Protein AF-A0A3Q0SV52-F1 (afdb_monomer_lite)

Foldseek 3Di:
DFPFDFDQPPPPCVVVVDDDPDAQWGWDADPVRDIDTDGPPDDDFTWIFGDKDKDWDAWWDQLVVQQVVQVVVVWGFAADEPVCLLVPQDKWFGQWFDPPQDPDIAGPWPDHYPDAFADPPPDDRAGTWMADSVSSHIYGDHSRGITIGMIIDGDPPPDRPGPDDPPDDDDDDDDDDDDDDDDDDTD

InterPro domains:
  IPR001304 C-type lectin-like [PF00059] (61-151)
  IPR001304 C-type lectin-like [PS50041] (1-49)
  IPR001304 C-type lectin-like [PS50041] (49-152)
  IPR001304 C-type lectin-like [SM00034] (40-152)
  IPR016186 C-type lectin-like/link domain superfamily [G3DSA:3.10.100.10] (49-153)
  IPR016187 C-type lectin fold [SSF56436] (55-151)

Organism: Amphilophus citrinellus (NCBI:txid61819)

pLDDT: mean 71.03, std 25.1, range [24.44, 98.5]

Structure (mmCIF, N/CA/C/O backbone):
data_AF-A0A3Q0SV52-F1
#
_entry.id   AF-A0A3Q0SV52-F1
#
loop_
_atom_site.group_PDB
_atom_site.id
_atom_site.type_symbol
_atom_site.label_atom_id
_atom_site.label_alt_id
_atom_site.label_comp_id
_atom_site.label_asym_id
_atom_site.label_entity_id
_atom_site.label_seq_id
_atom_site.pdbx_PDB_ins_code
_atom_site.Cartn_x
_atom_site.Cartn_y
_atom_site.Cartn_z
_atom_site.occupancy
_atom_site.B_iso_or_equiv
_atom_site.auth_seq_id
_atom_site.auth_comp_id
_atom_site.auth_asym_id
_atom_site.auth_atom_id
_atom_site.pdbx_PDB_model_num
ATOM 1 N N . LEU A 1 1 ? -20.192 -4.704 2.216 1.00 25.17 1 LEU A N 1
ATOM 2 C CA . LEU A 1 1 ? -20.281 -5.145 3.625 1.00 25.17 1 LEU A CA 1
ATOM 3 C C . LEU A 1 1 ? -19.112 -4.499 4.351 1.00 25.17 1 LEU A C 1
ATOM 5 O O . LEU A 1 1 ? -18.008 -5.020 4.287 1.00 25.17 1 LEU A O 1
ATOM 9 N N . GLY A 1 2 ? -19.321 -3.290 4.875 1.00 28.61 2 GLY A N 1
ATOM 10 C CA . GLY A 1 2 ? -18.289 -2.581 5.631 1.00 28.61 2 GLY A CA 1
ATOM 11 C C . GLY A 1 2 ? -18.070 -3.300 6.954 1.00 28.61 2 GLY A C 1
ATOM 12 O O . GLY A 1 2 ? -19.038 -3.642 7.628 1.00 28.61 2 GLY A O 1
ATOM 13 N N . LEU A 1 3 ? -16.817 -3.591 7.290 1.00 32.78 3 LEU A N 1
ATOM 14 C CA . LEU A 1 3 ? -16.469 -4.142 8.592 1.00 32.78 3 LEU A CA 1
ATOM 15 C C . LEU A 1 3 ? -16.635 -3.022 9.623 1.00 32.78 3 LEU A C 1
ATOM 17 O O . LEU A 1 3 ? -15.751 -2.183 9.792 1.00 32.78 3 LEU A O 1
ATOM 21 N N . GLU A 1 4 ? -17.782 -2.989 10.294 1.00 31.03 4 GLU A N 1
ATOM 22 C CA . GLU A 1 4 ? -17.929 -2.244 11.540 1.00 31.03 4 GLU A CA 1
ATOM 23 C C . GLU A 1 4 ? -16.986 -2.886 12.561 1.00 31.03 4 GLU A C 1
ATOM 25 O O . GLU A 1 4 ? -17.187 -4.026 12.984 1.00 31.03 4 GLU A O 1
ATOM 30 N N . ARG A 1 5 ? -15.897 -2.193 12.904 1.00 41.62 5 ARG A N 1
ATOM 31 C CA . ARG A 1 5 ? -14.965 -2.652 13.932 1.00 41.62 5 ARG A CA 1
ATOM 32 C C . ARG A 1 5 ? -15.212 -1.842 15.188 1.00 41.62 5 ARG A C 1
ATOM 34 O O . ARG A 1 5 ? -14.862 -0.671 15.295 1.00 41.62 5 ARG A O 1
ATOM 41 N N . CYS A 1 6 ? -15.857 -2.487 16.147 1.00 34.16 6 CYS A N 1
ATOM 42 C CA . CYS A 1 6 ? -15.967 -1.947 17.484 1.00 34.16 6 CYS A CA 1
ATOM 43 C C . CYS A 1 6 ? -14.682 -2.234 18.246 1.00 34.16 6 CYS A C 1
ATOM 45 O O . CYS A 1 6 ? -14.403 -3.372 18.615 1.00 34.16 6 CYS A O 1
ATOM 47 N N . PHE A 1 7 ? -13.895 -1.185 18.456 1.00 37.25 7 PHE A N 1
ATOM 48 C CA . PHE A 1 7 ? -12.726 -1.233 19.313 1.00 37.25 7 PHE A CA 1
ATOM 49 C C . PHE A 1 7 ? -13.181 -0.950 20.747 1.00 37.25 7 PHE A C 1
ATOM 51 O O . PHE A 1 7 ? -13.665 0.141 21.042 1.00 37.25 7 PHE A O 1
ATOM 58 N N . GLN A 1 8 ? -12.971 -1.887 21.674 1.00 31.78 8 GLN A N 1
ATOM 59 C CA . GLN A 1 8 ? -12.535 -1.442 22.998 1.00 31.78 8 GLN A CA 1
ATOM 60 C C . GLN A 1 8 ? -11.181 -0.790 22.745 1.00 31.78 8 GLN A C 1
ATOM 62 O O . GLN A 1 8 ? -10.261 -1.475 22.309 1.00 31.78 8 GLN A O 1
ATOM 67 N N . TRP A 1 9 ? -11.092 0.533 22.875 1.00 37.44 9 TRP A N 1
ATOM 68 C CA . TRP A 1 9 ? -9.853 1.223 22.545 1.00 37.44 9 TRP A CA 1
ATOM 69 C C . TRP A 1 9 ? -8.711 0.645 23.378 1.00 37.44 9 TRP A C 1
ATOM 71 O O . TRP A 1 9 ? -8.785 0.526 24.603 1.00 37.44 9 TRP A O 1
ATOM 81 N N . GLY A 1 10 ? -7.715 0.190 22.641 1.00 32.69 10 GLY A N 1
ATOM 82 C CA . GLY A 1 10 ? -6.932 -0.971 22.993 1.00 32.69 10 GLY A CA 1
ATOM 83 C C . GLY A 1 10 ? -6.452 -1.612 21.699 1.00 32.69 10 GLY A C 1
ATOM 84 O O . GLY A 1 10 ? -6.746 -2.772 21.431 1.00 32.69 10 GLY A O 1
ATOM 85 N N . ASP A 1 11 ? -5.650 -0.875 20.919 1.00 34.22 11 ASP A N 1
ATOM 86 C CA . ASP A 1 11 ? -4.429 -1.539 20.462 1.00 34.22 11 ASP A CA 1
ATOM 87 C C . ASP A 1 11 ? -3.861 -2.238 21.687 1.00 34.22 11 ASP A C 1
ATOM 89 O O . ASP A 1 11 ? -3.882 -1.664 22.777 1.00 34.22 11 ASP A O 1
ATOM 93 N N . ASP A 1 12 ? -3.452 -3.483 21.529 1.00 36.34 12 ASP A N 1
ATOM 94 C CA . ASP A 1 12 ? -2.906 -4.292 22.595 1.00 36.34 12 ASP A CA 1
ATOM 95 C C . ASP A 1 12 ? -1.806 -3.537 23.378 1.00 36.34 12 ASP A C 1
ATOM 97 O O . ASP A 1 12 ? -0.615 -3.609 23.075 1.00 36.34 12 ASP A O 1
ATOM 101 N N . LEU A 1 13 ? -2.206 -2.800 24.422 1.00 40.38 13 LEU A N 1
ATOM 102 C CA . LEU A 1 13 ? -1.302 -2.120 25.340 1.00 40.38 13 LEU A CA 1
ATOM 103 C C . LEU A 1 13 ? -0.553 -3.151 26.193 1.00 40.38 13 LEU A C 1
ATOM 105 O O . LEU A 1 13 ? 0.340 -2.746 26.943 1.00 40.38 13 LEU A O 1
ATOM 109 N N . SER A 1 14 ? -0.828 -4.461 26.049 1.00 37.44 14 SER A N 1
ATOM 110 C CA . SER A 1 14 ? 0.031 -5.507 26.611 1.00 37.44 14 SER A CA 1
ATOM 111 C C . SER A 1 14 ? 1.447 -5.469 26.026 1.00 37.44 14 SER A C 1
ATOM 113 O O . SER A 1 14 ? 2.382 -5.921 26.686 1.00 37.44 14 SER A O 1
ATOM 115 N N . GLN A 1 15 ? 1.658 -4.828 24.868 1.00 38.44 15 GLN A N 1
ATOM 116 C CA . GLN A 1 15 ? 3.007 -4.595 24.344 1.00 38.44 15 GLN A CA 1
ATOM 117 C C . GLN A 1 15 ? 3.737 -3.408 24.996 1.00 38.44 15 GLN A C 1
ATOM 119 O O . GLN A 1 15 ? 4.942 -3.240 24.801 1.00 38.44 15 GLN A O 1
ATOM 124 N N . THR A 1 16 ? 3.073 -2.619 25.849 1.00 36.50 16 THR A N 1
ATOM 125 C CA . THR A 1 16 ? 3.775 -1.712 26.769 1.00 36.50 16 THR A CA 1
ATOM 126 C C . THR A 1 16 ? 4.144 -2.500 28.027 1.00 36.50 16 THR A C 1
ATOM 128 O O . THR A 1 16 ? 3.377 -2.636 28.974 1.00 36.50 16 THR A O 1
ATOM 131 N N . SER A 1 17 ? 5.338 -3.086 28.040 1.00 35.09 17 SER A N 1
ATOM 132 C CA . SER A 1 17 ? 5.793 -4.041 29.060 1.00 35.09 17 SER A CA 1
ATOM 133 C C . SER A 1 17 ? 6.107 -3.434 30.446 1.00 35.09 17 SER A C 1
ATOM 135 O O . SER A 1 17 ? 7.057 -3.863 31.104 1.00 35.09 17 SER A O 1
ATOM 137 N N . LYS A 1 18 ? 5.364 -2.421 30.916 1.00 43.53 18 LYS A N 1
ATOM 138 C CA . LYS A 1 18 ? 5.521 -1.845 32.266 1.00 43.53 18 LYS A CA 1
ATOM 139 C C . LYS A 1 18 ? 4.186 -1.447 32.894 1.00 43.53 18 LYS A C 1
ATOM 141 O O . LYS A 1 18 ? 3.914 -0.270 33.105 1.00 43.53 18 LYS A O 1
ATOM 146 N N . TRP A 1 19 ? 3.402 -2.448 33.274 1.00 48.50 19 TRP A N 1
ATOM 147 C CA . TRP A 1 19 ? 2.288 -2.277 34.207 1.00 48.50 19 TRP A CA 1
ATOM 148 C C . TRP A 1 19 ? 2.677 -2.904 35.545 1.00 48.50 19 TRP A C 1
ATOM 150 O O . TRP A 1 19 ? 3.264 -3.988 35.585 1.00 48.50 19 TRP A O 1
ATOM 160 N N . ALA A 1 20 ? 2.389 -2.212 36.649 1.00 40.56 20 ALA A N 1
ATOM 161 C CA . ALA A 1 20 ? 2.511 -2.801 37.976 1.00 40.56 20 ALA A CA 1
ATOM 162 C C . ALA A 1 20 ? 1.585 -4.026 38.061 1.00 40.56 20 ALA A C 1
ATOM 164 O O . ALA A 1 20 ? 0.449 -3.986 37.592 1.00 40.56 20 ALA A O 1
ATOM 165 N N . SER A 1 21 ? 2.087 -5.121 38.633 1.00 43.12 21 SER A N 1
ATOM 166 C CA . SER A 1 21 ? 1.358 -6.384 38.773 1.00 43.12 21 SER A CA 1
ATOM 167 C C . SER A 1 21 ? -0.049 -6.172 39.348 1.00 43.12 21 SER A C 1
ATOM 169 O O . SER A 1 21 ? -0.184 -5.777 40.505 1.00 43.12 21 SER A O 1
ATOM 171 N N . GLY A 1 22 ? -1.082 -6.530 38.575 1.00 52.00 22 GLY A N 1
ATOM 172 C CA . GLY A 1 22 ? -2.359 -6.975 39.138 1.00 52.00 22 GLY A CA 1
ATOM 173 C C . GLY A 1 22 ? -3.612 -6.128 38.911 1.00 52.00 22 GLY A C 1
ATOM 174 O O . GLY A 1 22 ? -4.601 -6.424 39.576 1.00 52.00 22 GLY A O 1
ATOM 175 N N . GLN A 1 23 ? -3.648 -5.135 38.011 1.00 55.53 23 GLN A N 1
ATOM 176 C CA . GLN A 1 23 ? -4.927 -4.487 37.666 1.00 55.53 23 GLN A CA 1
ATOM 177 C C . GLN A 1 23 ? -5.219 -4.509 36.158 1.00 55.53 23 GLN A C 1
ATOM 179 O O . GLN A 1 23 ? -4.474 -3.948 35.360 1.00 55.53 23 GLN A O 1
ATOM 184 N N . ASN A 1 24 ? -6.336 -5.147 35.781 1.00 68.56 24 ASN A N 1
ATOM 185 C CA . ASN A 1 24 ? -6.878 -5.147 34.418 1.00 68.56 24 ASN A CA 1
ATOM 186 C C . ASN A 1 24 ? -7.494 -3.775 34.139 1.00 68.56 24 ASN A C 1
ATOM 188 O O . ASN A 1 24 ? -8.668 -3.541 34.443 1.00 68.56 24 ASN A O 1
ATOM 192 N N . HIS A 1 25 ? -6.680 -2.857 33.634 1.00 71.62 25 HIS A N 1
ATOM 193 C CA . HIS A 1 25 ? -7.103 -1.511 33.284 1.00 71.62 25 HIS A CA 1
ATOM 194 C C . HIS A 1 25 ? -7.314 -1.379 31.779 1.00 71.62 25 HIS A C 1
ATOM 196 O O . HIS A 1 25 ? -6.543 -1.900 30.981 1.00 71.62 25 HIS A O 1
ATOM 202 N N . CYS A 1 26 ? -8.363 -0.655 31.415 1.00 71.88 26 CYS A N 1
ATOM 203 C CA . CYS A 1 26 ? -8.756 -0.339 30.056 1.00 71.88 26 CYS A CA 1
ATOM 204 C C . CYS A 1 26 ? -8.650 1.176 29.848 1.00 71.88 26 CYS A C 1
ATOM 206 O O . CYS A 1 26 ? -8.780 1.959 30.795 1.00 71.88 26 CYS A O 1
ATOM 208 N N . ALA A 1 27 ? -8.394 1.586 28.610 1.00 73.12 27 ALA A N 1
ATOM 209 C CA . ALA A 1 27 ? -8.293 2.988 28.243 1.00 73.12 27 ALA A CA 1
ATOM 210 C C . ALA A 1 27 ? -9.678 3.562 27.910 1.00 73.12 27 ALA A C 1
ATOM 212 O O . ALA A 1 27 ? -10.488 2.914 27.246 1.00 73.12 27 ALA A O 1
ATOM 213 N N . VAL A 1 28 ? -9.951 4.785 28.360 1.00 76.19 28 VAL A N 1
ATOM 214 C CA . VAL A 1 28 ? -11.159 5.540 28.002 1.00 76.19 28 VAL A CA 1
ATOM 215 C C . VAL A 1 28 ? -10.796 6.973 27.648 1.00 76.19 28 VAL A C 1
ATOM 217 O O . VAL A 1 28 ? -9.840 7.525 28.188 1.00 76.19 28 VAL A O 1
ATOM 220 N N . VAL A 1 29 ? -11.573 7.576 26.753 1.00 71.69 29 VAL A N 1
ATOM 221 C CA . VAL A 1 29 ? -11.411 8.979 26.361 1.00 71.69 29 VAL A CA 1
ATOM 222 C C . VAL A 1 29 ? -12.431 9.821 27.119 1.00 71.69 29 VAL A C 1
ATOM 224 O O . VAL A 1 29 ? -13.629 9.525 27.085 1.00 71.69 29 VAL A O 1
ATOM 227 N N . GLY A 1 30 ? -11.951 10.837 27.835 1.00 72.19 30 GLY A N 1
ATOM 228 C CA . GLY A 1 30 ? -12.794 11.815 28.517 1.00 72.19 30 GLY A CA 1
ATOM 229 C C . GLY A 1 30 ? -13.378 12.854 27.558 1.00 72.19 30 GLY A C 1
ATOM 230 O O . GLY A 1 30 ? -13.003 12.948 26.392 1.00 72.19 30 GLY A O 1
ATOM 231 N N . ASN A 1 31 ? -14.292 13.685 28.060 1.00 75.94 31 ASN A N 1
ATOM 232 C CA . ASN A 1 31 ? -14.885 14.781 27.274 1.00 75.94 31 ASN A CA 1
ATOM 233 C C . ASN A 1 31 ? -13.865 15.865 26.881 1.00 75.94 31 ASN A C 1
ATOM 235 O O . ASN A 1 31 ? -14.113 16.665 25.985 1.00 75.94 31 ASN A O 1
ATOM 239 N N . ASP A 1 32 ? -12.734 15.899 27.576 1.00 78.25 32 ASP A N 1
ATOM 240 C CA . ASP A 1 32 ? -11.563 16.727 27.305 1.00 78.25 32 ASP A CA 1
ATOM 241 C C . ASP A 1 32 ? -10.631 16.124 26.240 1.00 78.25 32 ASP A C 1
ATOM 243 O O . ASP A 1 32 ? -9.565 16.677 25.985 1.00 78.25 32 ASP A O 1
ATOM 247 N N . LEU A 1 33 ? -11.032 15.007 25.617 1.00 70.25 33 LEU A N 1
ATOM 248 C CA . LEU A 1 33 ? -10.264 14.255 24.620 1.00 70.25 33 LEU A CA 1
ATOM 249 C C . LEU A 1 33 ? -8.972 13.632 25.174 1.00 70.25 33 LEU A C 1
ATOM 251 O O . LEU A 1 33 ? -8.101 13.221 24.406 1.00 70.25 33 LEU A O 1
ATOM 255 N N . MET A 1 34 ? -8.854 13.529 26.501 1.00 67.50 34 MET A N 1
ATOM 256 C CA . MET A 1 34 ? -7.694 12.941 27.163 1.00 67.50 34 MET A CA 1
ATOM 257 C C . MET A 1 34 ? -7.914 11.462 27.480 1.00 67.50 34 MET A C 1
ATOM 259 O O . MET A 1 34 ? -9.037 11.003 27.697 1.00 67.50 34 MET A O 1
ATOM 263 N N . TRP A 1 35 ? -6.808 10.721 27.524 1.00 71.88 35 TRP A N 1
ATOM 264 C CA . TRP A 1 35 ? -6.781 9.297 27.842 1.00 71.88 35 TRP A CA 1
ATOM 265 C C . TRP A 1 35 ? -6.753 9.066 29.347 1.00 71.88 35 TRP A C 1
ATOM 267 O O . TRP A 1 35 ? -5.890 9.587 30.053 1.00 71.88 35 TRP A O 1
ATOM 277 N N . TYR A 1 36 ? -7.649 8.207 29.817 1.00 74.12 36 TYR A N 1
ATOM 278 C CA . TYR A 1 36 ? -7.738 7.794 31.207 1.00 74.12 36 TYR A CA 1
ATOM 279 C C . TYR A 1 36 ? -7.664 6.278 31.326 1.00 74.12 36 TYR A C 1
ATOM 281 O O . TYR A 1 36 ? -8.190 5.538 30.498 1.00 74.12 36 TYR A O 1
ATOM 289 N N . SER A 1 37 ? -7.023 5.819 32.396 1.00 79.00 37 SER A N 1
ATOM 290 C CA . SER A 1 37 ? -6.960 4.409 32.760 1.00 79.00 37 SER A CA 1
ATOM 291 C C . SER A 1 37 ? -8.051 4.108 33.783 1.00 79.00 37 SER A C 1
ATOM 293 O O . SER A 1 37 ? -8.097 4.741 34.838 1.00 79.00 37 SER A O 1
ATOM 295 N N . VAL A 1 38 ? -8.927 3.150 33.485 1.00 77.19 38 VAL A N 1
ATOM 296 C CA . VAL A 1 38 ? -10.012 2.721 34.381 1.00 77.19 38 VAL A CA 1
ATOM 297 C C . VAL A 1 38 ? -10.009 1.203 34.528 1.00 77.19 38 VAL A C 1
ATOM 299 O O . VAL A 1 38 ? -9.570 0.517 33.609 1.00 77.19 38 VAL A O 1
ATOM 302 N N . PRO A 1 39 ? -10.534 0.629 35.623 1.00 79.75 39 PRO A N 1
ATOM 303 C CA . PRO A 1 39 ? -10.738 -0.814 35.700 1.00 79.75 39 PRO A CA 1
ATOM 304 C C . PRO A 1 39 ? -11.601 -1.292 34.526 1.00 79.75 39 PRO A C 1
ATOM 306 O O . PRO A 1 39 ? -12.655 -0.708 34.276 1.00 79.75 39 PRO A O 1
ATOM 309 N N . CYS A 1 40 ? -11.205 -2.363 33.838 1.00 76.25 40 CYS A N 1
ATOM 310 C CA . CYS A 1 40 ? -11.942 -2.901 32.686 1.00 76.25 40 CYS A CA 1
ATOM 311 C C . CYS A 1 40 ? -13.367 -3.374 33.023 1.00 76.25 40 CYS A C 1
ATOM 313 O O . CYS A 1 40 ? -14.197 -3.521 32.133 1.00 76.25 40 CYS A O 1
ATOM 315 N N . SER A 1 41 ? -13.670 -3.611 34.302 1.00 78.38 41 SER A N 1
ATOM 316 C CA . SER A 1 41 ? -15.021 -3.917 34.789 1.00 78.38 41 SER A CA 1
ATOM 317 C C . SER A 1 41 ? -15.943 -2.690 34.859 1.00 78.38 41 SER A C 1
ATOM 319 O O . SER A 1 41 ? -17.138 -2.836 35.125 1.00 78.38 41 SER A O 1
ATOM 321 N N . SER A 1 42 ? -15.408 -1.485 34.641 1.00 77.44 42 SER A N 1
ATOM 322 C CA . SER A 1 42 ? -16.177 -0.242 34.640 1.00 77.44 42 SER A CA 1
ATOM 323 C C . SER A 1 42 ? -17.109 -0.198 33.433 1.00 77.44 42 SER A C 1
ATOM 325 O O . SER A 1 42 ? -16.704 -0.478 32.308 1.00 77.44 42 SER A O 1
ATOM 327 N N . LYS A 1 43 ? -18.366 0.195 33.651 1.00 80.31 43 LYS A N 1
ATOM 328 C CA . LYS A 1 43 ? -19.331 0.376 32.561 1.00 80.31 43 LYS A CA 1
ATOM 329 C C . LYS A 1 43 ? -19.057 1.703 31.858 1.00 80.31 43 LYS A C 1
ATOM 331 O O . LYS A 1 43 ? -19.347 2.756 32.420 1.00 80.31 43 LYS A O 1
ATOM 336 N N . THR A 1 44 ? -18.516 1.647 30.647 1.00 72.62 44 THR A N 1
ATOM 337 C CA . THR A 1 44 ? -18.204 2.824 29.827 1.00 72.62 44 THR A CA 1
ATOM 338 C C . THR A 1 44 ? -18.755 2.657 28.413 1.00 72.62 44 THR A C 1
ATOM 340 O O . THR A 1 44 ? -19.060 1.545 27.979 1.00 72.62 44 THR A O 1
ATOM 343 N N . ASN A 1 45 ? -18.936 3.774 27.704 1.00 70.12 45 ASN A N 1
ATOM 344 C CA . ASN A 1 45 ? -19.309 3.735 26.293 1.00 70.12 45 ASN A CA 1
ATOM 345 C C . ASN A 1 45 ? -18.118 3.250 25.460 1.00 70.12 45 ASN A C 1
ATOM 347 O O . ASN A 1 45 ? -16.969 3.579 25.756 1.00 70.12 45 ASN A O 1
ATOM 351 N N . VAL A 1 46 ? -18.413 2.499 24.403 1.00 68.31 46 VAL A N 1
ATOM 352 C CA . VAL A 1 46 ? -17.420 2.022 23.439 1.00 68.31 46 VAL A CA 1
ATOM 353 C C . VAL A 1 46 ? -17.535 2.864 22.174 1.00 68.31 46 VAL A C 1
ATOM 355 O O . VAL A 1 46 ? -18.642 3.142 21.710 1.00 68.31 46 VAL A O 1
ATOM 358 N N . TYR A 1 47 ? -16.392 3.268 21.627 1.00 63.66 47 TYR A N 1
ATOM 359 C CA . TYR A 1 47 ? -16.317 4.019 20.380 1.00 63.66 47 TYR A CA 1
ATOM 360 C C . TYR A 1 47 ? -15.906 3.073 19.254 1.00 63.66 47 TYR A C 1
ATOM 362 O O . TYR A 1 47 ? -14.811 2.514 19.275 1.00 63.66 47 TYR A O 1
ATOM 370 N N . CYS A 1 48 ? -16.785 2.892 18.271 1.00 58.16 48 CYS A N 1
ATOM 371 C CA . CYS A 1 48 ? -16.478 2.125 17.069 1.00 58.16 48 CYS A CA 1
ATOM 372 C C . CYS A 1 48 ? -16.094 3.100 15.951 1.00 58.16 48 CYS A C 1
ATOM 374 O O . CYS A 1 48 ? -16.789 4.095 15.732 1.00 58.16 48 CYS A O 1
ATOM 376 N N . SER A 1 49 ? -15.005 2.816 15.241 1.00 59.12 49 SER A N 1
ATOM 377 C CA . SER A 1 49 ? -14.680 3.491 13.985 1.00 59.12 49 SER A CA 1
ATOM 378 C C . SER A 1 49 ? -14.998 2.553 12.827 1.00 59.12 49 SER A C 1
ATOM 380 O O . SER A 1 49 ? -14.871 1.329 12.926 1.00 59.12 49 SER A O 1
ATOM 382 N N . GLN A 1 50 ? -15.456 3.117 11.712 1.00 58.72 50 GLN A N 1
ATOM 383 C CA . GLN A 1 50 ? -15.523 2.340 10.483 1.00 58.72 50 GLN A CA 1
ATOM 384 C C . GLN A 1 50 ? -14.091 2.142 9.989 1.00 58.72 50 GLN A C 1
ATOM 386 O O . GLN A 1 50 ? -13.353 3.111 9.830 1.00 58.72 50 GLN A O 1
ATOM 391 N N . GLY A 1 51 ? -13.687 0.886 9.801 1.00 64.31 51 GLY A N 1
ATOM 392 C CA . GLY A 1 51 ? -12.369 0.589 9.253 1.00 64.31 51 GLY A CA 1
ATOM 393 C C . GLY A 1 51 ? -12.255 1.041 7.797 1.00 64.31 51 GLY A C 1
ATOM 394 O O . GLY A 1 51 ? -13.264 1.184 7.101 1.00 64.31 51 GLY A O 1
ATOM 395 N N . ALA A 1 52 ? -11.019 1.213 7.328 1.00 73.62 52 ALA A N 1
ATOM 396 C CA . ALA A 1 52 ? -10.748 1.423 5.913 1.00 73.62 52 ALA A CA 1
ATOM 397 C C . ALA A 1 52 ? -11.364 0.287 5.080 1.00 73.62 52 ALA A C 1
ATOM 399 O O . ALA A 1 52 ? -11.235 -0.897 5.411 1.00 73.62 52 ALA A O 1
ATOM 400 N N . VAL A 1 53 ? -12.037 0.650 3.991 1.00 82.06 53 VAL A N 1
ATOM 401 C CA . VAL A 1 53 ? -12.603 -0.314 3.050 1.00 82.06 53 VAL A CA 1
ATOM 402 C C . VAL A 1 53 ? -11.607 -0.513 1.922 1.00 82.06 53 VAL A C 1
ATOM 404 O O . VAL A 1 53 ? -11.146 0.455 1.324 1.00 82.06 53 VAL A O 1
ATOM 407 N N . ILE A 1 54 ? -11.283 -1.773 1.639 1.00 88.12 54 ILE A N 1
ATOM 408 C CA . ILE A 1 54 ? -10.373 -2.161 0.563 1.00 88.12 54 ILE A CA 1
ATOM 409 C C . ILE A 1 54 ? -11.198 -2.682 -0.612 1.00 88.12 54 ILE A C 1
ATOM 411 O O . ILE A 1 54 ? -12.072 -3.532 -0.436 1.00 88.12 54 ILE A O 1
ATOM 415 N N . GLN A 1 55 ? -10.900 -2.195 -1.813 1.00 91.44 55 GLN A N 1
ATOM 416 C CA . GLN A 1 55 ? -11.509 -2.657 -3.054 1.00 91.44 55 GLN A CA 1
ATOM 417 C C . GLN A 1 55 ? -10.448 -3.065 -4.063 1.00 91.44 55 GLN A C 1
ATOM 419 O O . GLN A 1 55 ? -9.485 -2.344 -4.319 1.00 91.44 55 GLN A O 1
ATOM 424 N N . TYR A 1 56 ? -10.679 -4.225 -4.664 1.00 95.06 56 TYR A N 1
ATOM 425 C CA . TYR A 1 56 ? -9.853 -4.784 -5.716 1.00 95.06 56 TYR A CA 1
ATOM 426 C C . TYR A 1 56 ? -10.314 -4.317 -7.097 1.00 95.06 56 TYR A C 1
ATOM 428 O O . TYR A 1 56 ? -11.511 -4.327 -7.397 1.00 95.06 56 TYR A O 1
ATOM 436 N N . TYR A 1 57 ? -9.353 -3.983 -7.954 1.00 96.25 57 TYR A N 1
ATOM 437 C CA . TYR A 1 57 ? -9.590 -3.598 -9.339 1.00 96.25 57 TYR A CA 1
ATOM 438 C C . TYR A 1 57 ? -8.877 -4.560 -10.283 1.00 96.25 57 TYR A C 1
ATOM 440 O O . TYR A 1 57 ? -7.650 -4.643 -10.310 1.00 96.25 57 TYR A O 1
ATOM 448 N N . ASN A 1 58 ? -9.663 -5.282 -11.090 1.00 96.19 58 ASN A N 1
ATOM 449 C CA . ASN A 1 58 ? -9.152 -6.258 -12.053 1.00 96.19 58 ASN A CA 1
ATOM 450 C C . ASN A 1 58 ? -8.743 -5.605 -13.384 1.00 96.19 58 ASN A C 1
ATOM 452 O O . ASN A 1 58 ? -9.278 -5.932 -14.442 1.00 96.19 58 ASN A O 1
ATOM 456 N N . VAL A 1 59 ? -7.828 -4.644 -13.322 1.00 96.25 59 VAL A N 1
ATOM 457 C CA . VAL A 1 59 ? -7.191 -4.036 -14.493 1.00 96.25 59 VAL A CA 1
ATOM 458 C C . VAL A 1 59 ? -5.698 -3.938 -14.225 1.00 96.25 59 VAL A C 1
ATOM 460 O O . VAL A 1 59 ? -5.287 -3.567 -13.130 1.00 96.25 59 VAL A O 1
ATOM 463 N N . MET A 1 60 ? -4.891 -4.335 -15.206 1.00 97.75 60 MET A N 1
ATOM 464 C CA . MET A 1 60 ? -3.438 -4.350 -15.077 1.00 97.75 60 MET A CA 1
ATOM 465 C C . MET A 1 60 ? -2.884 -2.962 -15.378 1.00 97.75 60 MET A C 1
ATOM 467 O O . MET A 1 60 ? -3.047 -2.465 -16.489 1.00 97.75 60 MET A O 1
ATOM 471 N N . LEU A 1 61 ? -2.253 -2.345 -14.383 1.00 98.31 61 LEU A N 1
ATOM 472 C CA . LEU A 1 61 ? -1.656 -1.015 -14.476 1.00 98.31 61 LEU A CA 1
ATOM 473 C C . LEU A 1 61 ? -0.255 -1.027 -13.868 1.00 98.31 61 LEU A C 1
ATOM 475 O O . LEU A 1 61 ? 0.036 -1.825 -12.969 1.00 98.31 61 LEU A O 1
ATOM 479 N N . SER A 1 62 ? 0.603 -0.113 -14.324 1.00 98.50 62 SER A N 1
ATOM 480 C CA . SER A 1 62 ? 1.834 0.191 -13.594 1.00 98.50 62 SER A CA 1
ATOM 481 C C . SER A 1 62 ? 1.516 0.744 -12.208 1.00 98.50 62 SER A C 1
ATOM 483 O O . SER A 1 62 ? 0.431 1.285 -11.976 1.00 98.50 62 SER A O 1
ATOM 485 N N . TRP A 1 63 ? 2.467 0.657 -11.277 1.00 98.25 63 TRP A N 1
ATOM 486 C CA . TRP A 1 63 ? 2.234 1.128 -9.909 1.00 98.25 63 TRP A CA 1
ATOM 487 C C . TRP A 1 63 ? 1.819 2.610 -9.880 1.00 98.25 63 TRP A C 1
ATOM 489 O O . TRP A 1 63 ? 0.852 2.985 -9.221 1.00 98.25 63 TRP A O 1
ATOM 499 N N . ASN A 1 64 ? 2.480 3.450 -10.684 1.00 97.69 64 ASN A N 1
ATOM 500 C CA . ASN A 1 64 ? 2.159 4.877 -10.786 1.00 97.69 64 ASN A CA 1
ATOM 501 C C . ASN A 1 64 ? 0.773 5.144 -11.397 1.00 97.69 64 ASN A C 1
ATOM 503 O O . ASN A 1 64 ? 0.108 6.110 -11.022 1.00 97.69 64 ASN A O 1
ATOM 507 N N . GLU A 1 65 ? 0.339 4.331 -12.361 1.00 98.38 65 GLU A N 1
ATOM 508 C CA . GLU A 1 65 ? -1.005 4.428 -12.941 1.00 98.38 65 GLU A CA 1
ATOM 509 C C . GLU A 1 65 ? -2.072 3.977 -11.942 1.00 98.38 65 GLU A C 1
ATOM 511 O O . GLU A 1 65 ? -3.098 4.640 -11.821 1.00 98.38 65 GLU A O 1
ATOM 516 N N . ALA A 1 66 ? -1.808 2.919 -11.174 1.00 98.12 66 ALA A N 1
ATOM 517 C CA . ALA A 1 66 ? -2.700 2.442 -10.123 1.00 98.12 66 ALA A CA 1
ATOM 518 C C . ALA A 1 66 ? -2.874 3.480 -8.997 1.00 98.12 66 ALA A C 1
ATOM 520 O O . ALA A 1 66 ? -3.996 3.721 -8.551 1.00 98.12 66 ALA A O 1
ATOM 521 N N . VAL A 1 67 ? -1.797 4.169 -8.592 1.00 96.75 67 VAL A N 1
ATOM 522 C CA . VAL A 1 67 ? -1.879 5.311 -7.659 1.00 96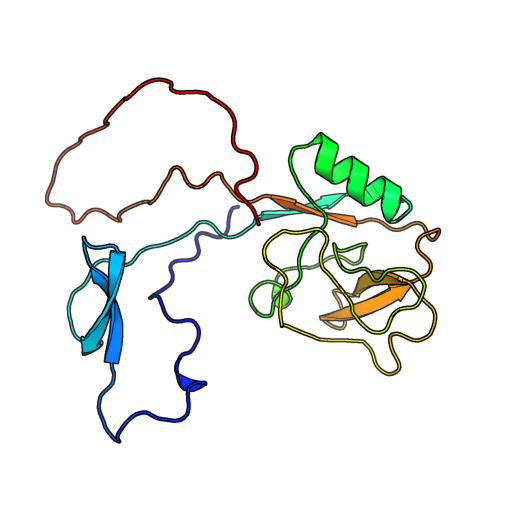.75 67 VAL A CA 1
ATOM 523 C C . VAL A 1 67 ? -2.823 6.385 -8.193 1.00 96.75 67 VAL A C 1
ATOM 525 O O . VAL A 1 67 ? -3.743 6.801 -7.490 1.00 96.75 67 VAL A O 1
ATOM 528 N N . LYS A 1 68 ? -2.621 6.815 -9.445 1.00 97.12 68 LYS A N 1
ATOM 529 C CA . LYS A 1 68 ? -3.469 7.834 -10.082 1.00 97.12 68 LYS A CA 1
ATOM 530 C C . LYS A 1 68 ? -4.923 7.383 -10.175 1.00 97.12 68 LYS A C 1
ATOM 532 O O . LYS A 1 68 ? -5.810 8.181 -9.895 1.00 97.12 68 LYS A O 1
ATOM 537 N N . TYR A 1 69 ? -5.149 6.115 -10.514 1.00 96.75 69 TYR A N 1
ATOM 538 C CA . TYR A 1 69 ? -6.482 5.533 -10.590 1.00 96.75 69 TYR A CA 1
ATOM 539 C C . TYR A 1 69 ? -7.204 5.639 -9.245 1.00 96.75 69 TYR A C 1
ATOM 541 O O . TYR A 1 69 ? -8.309 6.164 -9.189 1.00 96.75 69 TYR A O 1
ATOM 549 N N . CYS A 1 70 ? -6.583 5.206 -8.143 1.00 94.31 70 CYS A N 1
ATOM 550 C CA . CYS A 1 70 ? -7.212 5.320 -6.826 1.00 94.31 70 CYS A CA 1
ATOM 551 C C . CYS A 1 70 ? -7.502 6.789 -6.461 1.00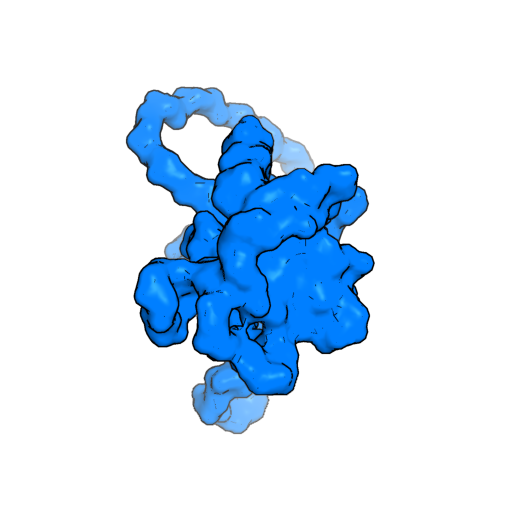 94.31 70 CYS A C 1
ATOM 553 O O . CYS A 1 70 ? -8.591 7.097 -5.966 1.00 94.31 70 CYS A O 1
ATOM 555 N N . MET A 1 71 ? -6.568 7.701 -6.758 1.00 92.88 71 MET A N 1
ATOM 556 C CA . MET A 1 71 ? -6.718 9.134 -6.472 1.00 92.88 71 MET A CA 1
ATOM 557 C C . MET A 1 71 ? -7.887 9.779 -7.226 1.00 92.88 71 MET A C 1
ATOM 559 O O . MET A 1 71 ? -8.569 10.628 -6.655 1.00 92.88 71 MET A O 1
ATOM 563 N N . GLU A 1 72 ? -8.164 9.360 -8.464 1.00 93.19 72 GLU A N 1
ATOM 564 C CA . GLU A 1 72 ? -9.309 9.845 -9.252 1.00 93.19 72 GLU A CA 1
ATOM 565 C C . GLU A 1 72 ? -10.655 9.595 -8.544 1.00 93.19 72 GLU A C 1
ATOM 567 O O . GLU A 1 72 ? -11.587 10.387 -8.671 1.00 93.19 72 GLU A O 1
ATOM 572 N N . TYR A 1 73 ? -10.729 8.548 -7.718 1.00 87.88 73 TYR A N 1
ATOM 573 C CA . TYR A 1 73 ? -11.910 8.185 -6.933 1.00 87.88 73 TYR A CA 1
ATOM 574 C C . TYR A 1 73 ? -11.802 8.577 -5.450 1.00 87.88 73 TYR A C 1
ATOM 576 O O . TYR A 1 73 ? -12.453 7.962 -4.607 1.00 87.88 73 TYR A O 1
ATOM 584 N N . ASN A 1 74 ? -11.001 9.597 -5.111 1.00 87.00 74 ASN A N 1
ATOM 585 C CA . ASN A 1 74 ? -10.771 10.051 -3.729 1.00 87.00 74 ASN A CA 1
ATOM 586 C C . ASN A 1 74 ? -10.318 8.920 -2.788 1.00 87.00 74 ASN A C 1
ATOM 588 O O . ASN A 1 74 ? -10.716 8.853 -1.625 1.00 87.00 74 ASN A O 1
ATOM 592 N N . SER A 1 75 ? -9.501 8.012 -3.312 1.00 88.69 75 SER A N 1
ATOM 593 C CA . SER A 1 75 ? -8.922 6.896 -2.576 1.00 88.69 75 SER A CA 1
ATOM 594 C C . SER A 1 75 ? -7.413 6.846 -2.816 1.00 88.69 75 SER A C 1
ATOM 596 O O . SER A 1 75 ? -6.840 7.669 -3.530 1.00 88.69 75 SER A O 1
ATOM 598 N N . GLN A 1 76 ? -6.745 5.87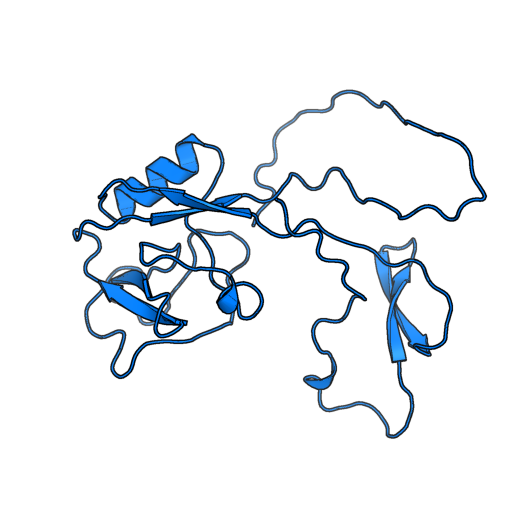5 -2.218 1.00 92.25 76 GLN A N 1
ATOM 599 C CA . GLN A 1 76 ? -5.307 5.662 -2.376 1.00 92.25 76 GLN A CA 1
ATOM 600 C C . GLN A 1 76 ? -5.032 4.168 -2.518 1.00 92.25 76 GLN A C 1
ATOM 602 O O . GLN A 1 76 ? -5.901 3.358 -2.207 1.00 92.25 76 GLN A O 1
ATOM 607 N N . LEU A 1 77 ? -3.835 3.780 -2.960 1.00 94.75 77 LEU A N 1
ATOM 608 C CA . LEU A 1 77 ? -3.456 2.370 -2.884 1.00 94.75 77 LEU A CA 1
ATOM 609 C C . LEU A 1 77 ? -3.454 1.893 -1.426 1.00 94.75 77 LEU A C 1
ATOM 611 O O . LEU A 1 77 ? -3.074 2.633 -0.516 1.00 94.75 77 LEU A O 1
ATOM 615 N N . ALA A 1 78 ? -3.881 0.649 -1.220 1.00 93.06 78 ALA A N 1
ATOM 616 C CA . ALA A 1 78 ? -4.141 0.103 0.102 1.00 93.06 78 ALA A CA 1
ATOM 617 C C . ALA A 1 78 ? -2.888 0.082 0.989 1.00 93.06 78 ALA A C 1
ATOM 619 O O . ALA A 1 78 ? -1.828 -0.401 0.581 1.00 93.06 78 ALA A O 1
ATOM 620 N N . THR A 1 79 ? -3.037 0.547 2.229 1.00 90.94 79 THR A N 1
ATOM 621 C CA . THR A 1 79 ? -2.056 0.327 3.298 1.00 90.94 79 THR A CA 1
ATOM 622 C C . THR A 1 79 ? -2.320 -1.030 3.946 1.00 90.94 79 THR A C 1
ATOM 624 O O . THR A 1 79 ? -3.426 -1.291 4.427 1.00 90.94 79 THR A O 1
ATOM 627 N N . VAL A 1 80 ? -1.307 -1.897 4.000 1.00 88.62 80 VAL A N 1
ATOM 628 C CA . VAL A 1 80 ? -1.408 -3.193 4.691 1.00 88.62 80 VAL A CA 1
ATOM 629 C C . VAL A 1 80 ? -0.982 -3.028 6.144 1.00 88.62 80 VAL A C 1
ATOM 631 O O . VAL A 1 80 ? 0.089 -2.503 6.440 1.00 88.62 80 VAL A O 1
ATOM 634 N N . THR A 1 81 ? -1.819 -3.503 7.056 1.00 86.31 81 THR A N 1
ATOM 635 C CA . THR A 1 81 ? -1.607 -3.498 8.503 1.00 86.31 81 THR A CA 1
ATOM 636 C C . THR A 1 81 ? -1.800 -4.905 9.049 1.00 86.31 81 THR A C 1
ATOM 638 O O . THR A 1 81 ? -2.457 -5.737 8.426 1.00 86.31 81 THR A O 1
ATOM 641 N N . GLN A 1 82 ? -1.313 -5.155 10.264 1.00 82.38 82 GLN A N 1
ATOM 642 C CA . GLN A 1 82 ? -1.567 -6.421 10.956 1.00 82.38 82 GLN A CA 1
ATOM 643 C C . GLN A 1 82 ? -3.072 -6.704 11.140 1.00 82.38 82 GLN A C 1
ATOM 645 O O . GLN A 1 82 ? -3.486 -7.853 11.230 1.00 82.38 82 GLN A O 1
ATOM 650 N N . LEU A 1 83 ? -3.906 -5.659 11.188 1.00 80.50 83 LEU A N 1
ATOM 651 C CA . LEU A 1 83 ? -5.348 -5.778 11.402 1.00 80.50 83 LEU A CA 1
ATOM 652 C C . LEU A 1 83 ? -6.129 -6.120 10.129 1.00 80.50 83 LEU A C 1
ATOM 654 O O . LEU A 1 83 ? -7.255 -6.620 10.236 1.00 80.50 83 LEU A O 1
ATOM 658 N N . ASN A 1 84 ? -5.590 -5.796 8.949 1.00 82.44 84 ASN A N 1
ATOM 659 C CA . ASN A 1 84 ? -6.284 -5.975 7.673 1.00 82.44 84 ASN A CA 1
ATOM 660 C C . ASN A 1 84 ? -5.653 -7.031 6.756 1.00 82.44 84 ASN A C 1
ATOM 662 O O . ASN A 1 84 ? -6.357 -7.478 5.856 1.00 82.44 84 ASN A O 1
ATOM 666 N N . SER A 1 85 ? -4.407 -7.463 6.992 1.00 85.25 85 SER A N 1
ATOM 667 C CA . SER A 1 85 ? -3.689 -8.399 6.111 1.00 85.25 85 SER A CA 1
ATOM 668 C C . SER A 1 85 ? -4.483 -9.682 5.854 1.00 85.25 85 SER A C 1
ATOM 670 O O . SER A 1 85 ? -4.702 -10.037 4.703 1.00 85.25 85 SER A O 1
ATOM 672 N N . ALA A 1 86 ? -5.042 -10.281 6.909 1.00 83.69 86 ALA A N 1
ATOM 673 C CA . ALA A 1 86 ? -5.848 -11.503 6.834 1.00 83.69 86 ALA A CA 1
ATOM 674 C C . ALA A 1 86 ? -7.189 -11.342 6.083 1.00 83.69 86 ALA A C 1
ATOM 676 O O . ALA A 1 86 ? -7.887 -12.321 5.826 1.00 83.69 86 ALA A O 1
ATOM 677 N N . HIS A 1 87 ? -7.599 -10.110 5.766 1.00 82.75 87 HIS A N 1
ATOM 678 C CA . HIS A 1 87 ? -8.830 -9.820 5.021 1.00 82.75 87 HIS A CA 1
ATOM 679 C C . HIS A 1 87 ? -8.573 -9.393 3.576 1.00 82.75 87 HIS A C 1
ATOM 681 O O . HIS A 1 87 ? -9.530 -9.166 2.834 1.00 82.75 87 HIS A O 1
ATOM 687 N N . ILE A 1 88 ? -7.309 -9.260 3.177 1.00 87.94 88 ILE A N 1
ATOM 688 C CA . ILE A 1 88 ? -6.937 -8.996 1.795 1.00 87.94 88 ILE A CA 1
ATOM 689 C C . ILE A 1 88 ? -6.800 -10.348 1.096 1.00 87.94 88 ILE A C 1
ATOM 691 O O . ILE A 1 88 ? -5.843 -11.077 1.317 1.00 87.94 88 ILE A O 1
ATOM 695 N N . ASP A 1 89 ? -7.760 -10.681 0.236 1.00 89.75 89 ASP A N 1
ATOM 696 C CA . ASP A 1 89 ? -7.860 -11.988 -0.427 1.00 89.75 89 ASP A CA 1
ATOM 697 C C . ASP A 1 89 ? -7.402 -11.964 -1.899 1.00 89.75 89 ASP A C 1
ATOM 699 O O . ASP A 1 89 ? -7.680 -12.897 -2.665 1.00 89.75 89 ASP A O 1
ATOM 703 N N . LYS A 1 90 ? -6.749 -10.875 -2.329 1.00 93.19 90 LYS A N 1
ATOM 704 C CA . LYS A 1 90 ? -6.272 -10.673 -3.704 1.00 93.19 90 LYS A CA 1
ATOM 705 C C . LYS A 1 90 ? -4.831 -10.194 -3.744 1.00 93.19 90 LYS A C 1
ATOM 707 O O . LYS A 1 90 ? -4.411 -9.369 -2.939 1.00 93.19 90 LYS A O 1
ATOM 712 N N . VAL A 1 91 ? -4.119 -10.679 -4.757 1.00 94.50 91 VAL A N 1
ATOM 713 C CA . VAL A 1 91 ? -2.771 -10.232 -5.107 1.00 94.50 91 VAL A CA 1
ATOM 714 C C . VAL A 1 91 ? -2.856 -8.948 -5.927 1.00 94.50 91 VAL A C 1
ATOM 716 O O . VAL A 1 91 ? -3.707 -8.833 -6.813 1.00 94.50 91 VAL A O 1
ATOM 719 N N . GLY A 1 92 ? -1.970 -7.993 -5.656 1.00 96.88 92 GLY A N 1
ATOM 720 C CA . GLY A 1 92 ? -1.877 -6.779 -6.461 1.00 96.88 92 GLY A CA 1
ATOM 721 C C . GLY A 1 92 ? -1.034 -5.680 -5.835 1.00 96.88 92 GLY A C 1
ATOM 722 O O . GLY A 1 92 ? -0.489 -5.838 -4.739 1.00 96.88 92 GLY A O 1
ATOM 723 N N . TRP A 1 93 ? -0.938 -4.551 -6.537 1.00 98.19 93 TRP A N 1
ATOM 724 C CA . TRP A 1 93 ? -0.278 -3.361 -6.018 1.00 98.19 93 TRP A CA 1
ATOM 725 C C . TRP A 1 93 ? -0.935 -2.859 -4.736 1.00 98.19 93 TRP A C 1
ATOM 727 O O . TRP A 1 93 ? -2.162 -2.767 -4.634 1.00 98.19 93 TRP A O 1
ATOM 737 N N . ILE A 1 94 ? -0.075 -2.479 -3.797 1.00 96.06 94 ILE A N 1
ATOM 738 C CA . ILE A 1 94 ? -0.409 -1.797 -2.549 1.00 96.06 94 ILE A CA 1
ATOM 739 C C . ILE A 1 94 ? 0.361 -0.478 -2.479 1.00 96.06 94 ILE A C 1
ATOM 741 O O . ILE A 1 94 ? 1.252 -0.214 -3.288 1.00 96.06 94 ILE A O 1
ATOM 745 N N . GLY A 1 95 ? 0.039 0.365 -1.500 1.00 95.69 95 GLY A N 1
ATOM 746 C CA . GLY A 1 95 ? 0.612 1.708 -1.381 1.00 95.69 95 GLY A CA 1
ATOM 747 C C . GLY A 1 95 ? 2.085 1.744 -0.981 1.00 95.69 95 GLY A C 1
ATOM 748 O O . GLY A 1 95 ? 2.593 2.811 -0.665 1.00 95.69 95 GLY A O 1
ATOM 749 N N . LEU A 1 96 ? 2.768 0.603 -0.938 1.00 95.38 96 LEU A N 1
ATOM 750 C CA . LEU A 1 96 ? 4.131 0.471 -0.451 1.00 95.38 96 LEU A CA 1
ATOM 751 C C . LEU A 1 96 ? 5.130 0.869 -1.547 1.00 95.38 96 LEU A C 1
ATOM 753 O O . LEU A 1 96 ? 5.099 0.314 -2.643 1.00 95.38 96 LEU A O 1
ATOM 757 N N . TYR A 1 97 ? 6.035 1.801 -1.256 1.00 95.62 97 TYR A N 1
ATOM 758 C CA . TYR A 1 97 ? 7.060 2.243 -2.205 1.00 95.62 97 TYR A CA 1
ATOM 759 C C . TYR A 1 97 ? 8.324 2.751 -1.516 1.00 95.62 97 TYR A C 1
ATOM 761 O O . TYR A 1 97 ? 8.322 3.077 -0.331 1.00 95.62 97 TYR A O 1
ATOM 769 N N . ARG A 1 98 ? 9.412 2.882 -2.267 1.00 92.94 98 ARG A N 1
ATOM 770 C CA . ARG A 1 98 ? 10.611 3.621 -1.859 1.00 92.94 98 ARG A CA 1
ATOM 771 C C . ARG A 1 98 ? 11.100 4.500 -3.001 1.00 92.94 98 ARG A C 1
ATOM 773 O O . ARG A 1 98 ? 10.741 4.300 -4.155 1.00 92.94 98 ARG A O 1
ATOM 780 N N . VAL A 1 99 ? 11.916 5.496 -2.678 1.00 89.00 99 VAL A N 1
ATOM 781 C CA . VAL A 1 99 ? 12.424 6.450 -3.671 1.00 89.00 99 VAL A CA 1
ATOM 782 C C . VAL A 1 99 ? 13.857 6.091 -4.045 1.00 89.00 99 VAL A C 1
ATOM 784 O O . VAL A 1 99 ? 14.727 6.054 -3.175 1.00 89.00 99 VAL A O 1
ATOM 787 N N . GLY A 1 100 ? 14.096 5.849 -5.337 1.00 83.31 100 GLY A N 1
ATOM 788 C CA . GLY A 1 100 ? 15.432 5.742 -5.933 1.00 83.31 100 GLY A CA 1
ATOM 789 C C . GLY A 1 100 ? 16.311 4.654 -5.317 1.00 83.31 100 GLY A C 1
ATOM 790 O O . GLY A 1 100 ? 17.475 4.920 -5.020 1.00 83.31 100 GLY A O 1
ATOM 791 N N . GLY A 1 101 ? 15.758 3.466 -5.057 1.00 80.75 101 GLY A N 1
ATOM 792 C CA . GLY A 1 101 ? 16.497 2.375 -4.414 1.00 80.75 101 GLY A CA 1
ATOM 793 C C . GLY A 1 101 ? 16.894 2.631 -2.955 1.00 80.75 101 GLY A C 1
ATOM 794 O O . GLY A 1 101 ? 17.768 1.944 -2.427 1.00 80.75 101 GLY A O 1
ATOM 795 N N . GLY A 1 102 ? 16.278 3.613 -2.288 1.00 84.56 102 GLY A N 1
ATOM 796 C CA . GLY A 1 102 ? 16.540 3.922 -0.884 1.00 84.56 102 GLY A CA 1
ATOM 797 C C . GLY A 1 102 ? 16.260 2.758 0.081 1.00 84.56 102 GLY A C 1
ATOM 798 O O . GLY A 1 102 ? 15.641 1.747 -0.247 1.00 84.56 102 GLY A O 1
ATOM 799 N N . ILE A 1 103 ? 16.708 2.899 1.328 1.00 83.44 103 ILE A N 1
ATOM 800 C CA . ILE A 1 103 ? 16.481 1.875 2.367 1.00 83.44 103 ILE A CA 1
ATOM 801 C C . ILE A 1 103 ? 15.055 1.977 2.936 1.00 83.44 103 ILE A C 1
ATOM 803 O O . ILE A 1 103 ? 14.465 0.980 3.350 1.00 83.44 103 ILE A O 1
ATOM 807 N N . ILE A 1 104 ? 14.496 3.189 2.957 1.00 88.00 104 ILE A N 1
ATOM 808 C CA . ILE A 1 104 ? 13.228 3.483 3.626 1.00 88.00 104 ILE A CA 1
ATOM 809 C C . ILE A 1 104 ? 12.059 3.242 2.674 1.00 88.00 104 ILE A C 1
ATOM 811 O O . ILE A 1 104 ? 11.935 3.906 1.643 1.00 88.00 104 ILE A O 1
ATOM 815 N N . TRP A 1 105 ? 11.179 2.332 3.084 1.00 90.94 105 TRP A N 1
ATOM 816 C CA . TRP A 1 105 ? 9.876 2.111 2.473 1.00 90.94 105 TRP A CA 1
ATOM 817 C C . TRP A 1 105 ? 8.807 2.962 3.155 1.00 90.94 105 TRP A C 1
ATOM 819 O O . TRP A 1 105 ? 8.763 3.058 4.383 1.00 90.94 105 TRP A O 1
ATOM 829 N N . ASN A 1 106 ? 7.949 3.558 2.339 1.00 91.69 106 ASN A N 1
ATOM 830 C CA . ASN A 1 106 ? 6.871 4.459 2.705 1.00 91.69 106 ASN A CA 1
ATOM 831 C C . ASN A 1 106 ? 5.545 3.933 2.156 1.00 91.69 106 ASN A C 1
ATOM 833 O O . ASN A 1 106 ? 5.514 3.069 1.279 1.00 91.69 106 ASN A O 1
ATOM 837 N N . TRP A 1 107 ? 4.460 4.490 2.676 1.00 92.19 107 TRP A N 1
ATOM 838 C CA . TRP A 1 107 ? 3.113 4.256 2.181 1.00 92.19 107 TRP A CA 1
ATOM 839 C C . TRP A 1 107 ? 2.626 5.492 1.429 1.00 92.19 107 TRP A C 1
ATOM 841 O O . TRP A 1 107 ? 2.949 6.609 1.819 1.00 92.19 107 TRP A O 1
ATOM 851 N N . THR A 1 108 ? 1.851 5.310 0.358 1.00 90.00 108 THR A N 1
ATOM 852 C CA . THR A 1 108 ? 1.169 6.413 -0.347 1.00 90.00 108 THR A CA 1
ATOM 853 C C . THR A 1 108 ? 0.096 7.073 0.510 1.00 90.00 108 THR A C 1
ATOM 855 O O . THR A 1 108 ? -0.339 8.177 0.199 1.00 90.00 108 THR A O 1
ATOM 858 N N . GLY A 1 109 ? -0.342 6.367 1.554 1.00 75.38 109 GLY A N 1
ATOM 859 C CA . GLY A 1 109 ? -1.252 6.858 2.569 1.00 75.38 109 GLY A CA 1
ATOM 860 C C . GLY A 1 109 ? -0.592 7.692 3.651 1.00 75.38 109 GLY A C 1
ATOM 861 O O . GLY A 1 109 ? 0.621 7.689 3.841 1.00 75.38 109 GLY A O 1
ATOM 862 N N . SER A 1 110 ? -1.437 8.380 4.394 1.00 65.00 110 SER A N 1
ATOM 863 C CA . SER A 1 110 ? -1.085 9.323 5.452 1.00 65.00 110 SER A CA 1
ATOM 864 C C . SER A 1 110 ? -0.870 8.690 6.840 1.00 65.00 110 SER A C 1
ATOM 866 O O . SER A 1 110 ? -0.165 9.284 7.655 1.00 65.00 110 SER A O 1
ATOM 868 N N . LEU A 1 111 ? -1.377 7.481 7.100 1.00 70.06 111 LEU A N 1
ATOM 869 C CA . LEU A 1 111 ? -1.105 6.634 8.251 1.00 70.06 111 LEU A CA 1
ATOM 870 C C . LEU A 1 111 ? -0.190 5.518 7.752 1.00 70.06 111 LEU A C 1
ATOM 872 O O . LEU A 1 111 ? -0.631 4.484 7.232 1.00 70.06 111 LEU A O 1
ATOM 876 N N . PRO A 1 112 ? 1.130 5.719 7.863 1.00 71.06 112 PRO A N 1
ATOM 877 C CA . PRO A 1 112 ? 2.068 4.676 7.523 1.00 71.06 112 PRO A CA 1
ATOM 878 C C . PRO A 1 112 ? 1.896 3.511 8.498 1.00 71.06 112 PRO A C 1
ATOM 880 O O . PRO A 1 112 ? 1.956 3.680 9.715 1.00 71.06 112 PRO A O 1
ATOM 883 N N . SER A 1 113 ? 1.744 2.298 7.972 1.00 80.88 113 SER A N 1
ATOM 884 C CA . SER A 1 113 ? 1.790 1.110 8.819 1.00 80.88 113 SER A CA 1
ATOM 885 C C . SER A 1 113 ? 3.216 0.853 9.301 1.00 80.88 113 SER A C 1
ATOM 887 O O . SER A 1 113 ? 4.164 0.976 8.518 1.00 80.88 113 SER A O 1
ATOM 889 N N . SER A 1 114 ? 3.375 0.433 10.559 1.00 82.00 114 SER A N 1
ATOM 890 C CA . SER A 1 114 ? 4.615 -0.138 11.108 1.00 82.00 114 SER A CA 1
ATOM 891 C C . SER A 1 114 ? 4.722 -1.653 10.900 1.00 82.00 114 SER A C 1
ATOM 893 O O . SER A 1 114 ? 5.805 -2.208 11.071 1.00 82.00 114 SER A O 1
ATOM 895 N N . TYR A 1 115 ? 3.631 -2.316 10.496 1.00 83.88 115 TYR A N 1
ATOM 896 C CA . TYR A 1 115 ? 3.609 -3.743 10.168 1.00 83.88 115 TYR A CA 1
ATOM 897 C C . TYR A 1 115 ? 4.621 -4.038 9.064 1.00 83.88 115 TYR A C 1
ATOM 899 O O . TYR A 1 115 ? 4.783 -3.214 8.177 1.00 83.88 115 TYR A O 1
ATOM 907 N N . ARG A 1 116 ? 5.339 -5.159 9.108 1.00 88.25 116 ARG A N 1
ATOM 908 C CA . ARG A 1 116 ? 6.302 -5.558 8.071 1.00 88.25 116 ARG A CA 1
ATOM 909 C C . ARG A 1 116 ? 6.194 -7.064 7.884 1.00 88.25 116 ARG A C 1
ATOM 911 O O . ARG A 1 116 ? 6.406 -7.787 8.851 1.00 88.25 116 ARG A O 1
ATOM 918 N N . ASN A 1 117 ? 5.899 -7.517 6.667 1.00 91.75 117 ASN A N 1
ATOM 919 C CA . ASN A 1 117 ? 5.840 -8.946 6.352 1.00 91.75 117 ASN A CA 1
ATOM 920 C C . ASN A 1 117 ? 6.410 -9.236 4.960 1.00 91.75 117 ASN A C 1
ATOM 922 O O . ASN A 1 117 ? 5.688 -9.616 4.052 1.00 91.75 117 ASN A O 1
ATOM 926 N N . TRP A 1 118 ? 7.696 -8.960 4.754 1.00 93.38 118 TRP A N 1
ATOM 927 C CA . TRP A 1 118 ? 8.359 -9.212 3.473 1.00 93.38 118 TRP A CA 1
ATOM 928 C C . TRP A 1 118 ? 8.500 -10.706 3.193 1.00 93.38 118 TRP A C 1
ATOM 930 O O . TRP A 1 118 ? 8.882 -11.458 4.089 1.00 93.38 118 TRP A O 1
ATOM 940 N N . ALA A 1 119 ? 8.298 -11.105 1.937 1.00 93.56 119 ALA A N 1
ATOM 941 C CA . ALA A 1 119 ? 8.620 -12.455 1.498 1.00 93.56 119 ALA A CA 1
ATOM 942 C C . ALA A 1 119 ? 10.122 -12.759 1.675 1.00 93.56 119 ALA A C 1
ATOM 944 O O . ALA A 1 119 ? 10.953 -11.839 1.618 1.00 93.56 119 ALA A O 1
ATOM 945 N N . PRO A 1 120 ? 10.518 -14.032 1.855 1.00 92.44 120 PRO A N 1
ATOM 946 C CA . PRO A 1 120 ? 11.914 -14.405 2.039 1.00 92.44 120 PRO A CA 1
ATOM 947 C C . PRO A 1 120 ? 12.827 -13.839 0.946 1.00 92.44 120 PRO A C 1
ATOM 949 O O . PRO A 1 120 ? 12.638 -14.070 -0.247 1.00 92.44 120 PRO A O 1
ATOM 952 N N . GLY A 1 121 ? 13.844 -13.087 1.368 1.00 88.25 121 GLY A N 1
ATOM 953 C CA . GLY A 1 121 ? 14.806 -12.462 0.462 1.00 88.25 121 GLY A CA 1
ATOM 954 C C . GLY A 1 121 ? 14.332 -11.164 -0.193 1.00 88.25 121 GLY A C 1
ATOM 955 O O . GLY A 1 121 ? 15.089 -10.618 -0.981 1.00 88.25 121 GLY A O 1
ATOM 956 N N . GLN A 1 122 ? 13.143 -10.640 0.120 1.00 87.62 122 GLN A N 1
ATOM 957 C CA . GLN A 1 122 ? 12.677 -9.326 -0.336 1.00 87.62 122 GLN A CA 1
ATOM 958 C C . GLN A 1 122 ? 12.998 -8.212 0.681 1.00 87.62 122 GLN A C 1
ATOM 960 O O . GLN A 1 122 ? 13.125 -8.487 1.876 1.00 87.62 122 GLN A O 1
ATOM 965 N N . PRO A 1 123 ? 13.070 -6.940 0.245 1.00 74.25 123 PRO A N 1
ATOM 966 C CA . PRO A 1 123 ? 13.115 -6.463 -1.141 1.00 74.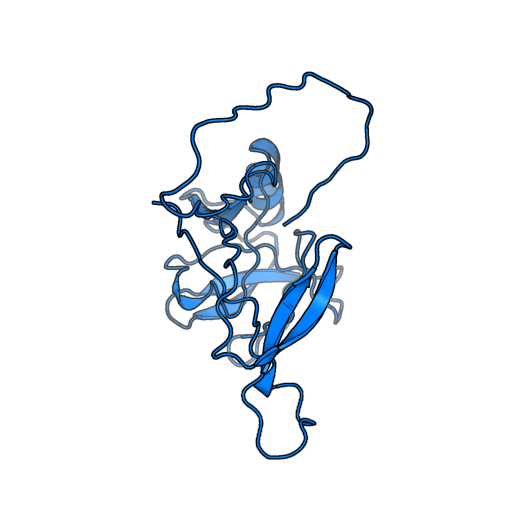25 123 PRO A CA 1
ATOM 967 C C . PRO A 1 123 ? 14.559 -6.280 -1.648 1.00 74.25 123 PRO A C 1
ATOM 969 O O . PRO A 1 123 ? 15.386 -5.694 -0.951 1.00 74.25 123 PRO A O 1
ATOM 972 N N . LEU A 1 124 ? 14.870 -6.713 -2.879 1.00 73.38 124 LEU A N 1
ATOM 973 C CA . LEU A 1 124 ? 16.246 -6.643 -3.416 1.00 73.38 124 LEU A CA 1
ATOM 974 C C . LEU A 1 124 ? 16.497 -5.399 -4.280 1.00 73.38 124 LEU A C 1
ATOM 976 O O . LEU A 1 124 ? 17.293 -4.540 -3.912 1.00 73.38 124 LEU A O 1
ATOM 980 N N . THR A 1 125 ? 15.809 -5.260 -5.414 1.00 79.25 125 THR A N 1
ATOM 981 C CA . THR A 1 125 ? 16.114 -4.230 -6.437 1.00 79.25 125 THR A CA 1
ATOM 982 C C . THR A 1 125 ? 14.892 -3.449 -6.921 1.00 79.25 125 THR A C 1
ATOM 984 O O . THR A 1 125 ? 14.987 -2.637 -7.835 1.00 79.25 125 THR A O 1
ATOM 987 N N . ALA A 1 126 ? 13.743 -3.688 -6.301 1.00 87.62 126 ALA A N 1
ATOM 988 C CA . ALA A 1 126 ? 12.461 -3.108 -6.664 1.00 87.62 126 ALA A CA 1
ATOM 989 C C . ALA A 1 126 ? 12.082 -1.923 -5.772 1.00 87.62 126 ALA A C 1
ATOM 991 O O . ALA A 1 126 ? 12.459 -1.907 -4.603 1.00 87.62 126 ALA A O 1
ATOM 992 N N . ASP A 1 127 ? 11.297 -0.984 -6.302 1.00 94.69 127 ASP A N 1
ATOM 993 C CA . ASP A 1 127 ? 10.909 0.247 -5.597 1.00 94.69 127 ASP A CA 1
ATOM 994 C C . ASP A 1 127 ? 9.408 0.342 -5.294 1.00 94.69 127 ASP A C 1
ATOM 996 O O . ASP A 1 127 ? 8.992 1.244 -4.571 1.00 94.69 127 ASP A O 1
ATOM 1000 N N . CYS A 1 128 ? 8.605 -0.602 -5.792 1.00 96.50 128 CYS A N 1
ATOM 1001 C CA . CYS A 1 128 ? 7.156 -0.629 -5.623 1.00 96.50 128 CYS A CA 1
ATOM 1002 C C . CYS A 1 128 ? 6.699 -1.980 -5.065 1.00 96.50 128 CYS A C 1
ATOM 1004 O O . CYS A 1 128 ? 7.208 -3.025 -5.464 1.00 96.50 128 CYS A O 1
ATOM 1006 N N . GLY A 1 129 ? 5.774 -1.960 -4.108 1.00 95.88 129 GLY A N 1
ATOM 1007 C CA . GLY A 1 129 ? 5.34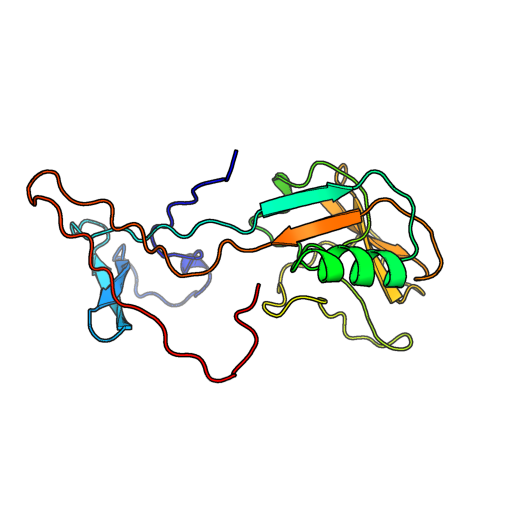4 -3.139 -3.364 1.00 95.88 129 GLY A CA 1
ATOM 1008 C C . GLY A 1 129 ? 3.980 -3.666 -3.797 1.00 95.88 129 GLY A C 1
ATOM 1009 O O . GLY A 1 129 ? 3.034 -2.905 -4.009 1.00 95.88 129 GLY A O 1
ATOM 1010 N N . SER A 1 130 ? 3.868 -4.986 -3.868 1.00 96.31 130 SER A N 1
ATOM 1011 C CA . SER A 1 130 ? 2.615 -5.727 -3.993 1.00 96.31 130 SER A CA 1
ATOM 1012 C C . SER A 1 130 ? 2.364 -6.574 -2.747 1.00 96.31 130 SER A C 1
ATOM 1014 O O . SER A 1 130 ? 3.301 -6.928 -2.028 1.00 96.31 130 SER A O 1
ATOM 1016 N N . PHE A 1 131 ? 1.108 -6.951 -2.531 1.00 95.94 131 PHE A N 1
ATOM 1017 C CA . PHE A 1 131 ? 0.718 -7.929 -1.517 1.00 95.94 131 PHE A CA 1
ATOM 1018 C C . PHE A 1 131 ? 0.434 -9.283 -2.168 1.00 95.94 131 PHE A C 1
ATOM 1020 O O . PHE A 1 131 ? -0.289 -9.335 -3.163 1.00 95.94 131 PHE A O 1
ATOM 1027 N N . ASP A 1 132 ? 0.986 -10.358 -1.612 1.00 93.75 132 ASP A N 1
ATOM 1028 C CA . ASP A 1 132 ? 0.625 -11.737 -1.926 1.00 93.75 132 ASP A CA 1
ATOM 1029 C C . ASP A 1 132 ? -0.385 -12.232 -0.887 1.00 93.75 132 ASP A C 1
ATOM 1031 O O . ASP A 1 132 ? -0.034 -12.496 0.259 1.00 93.75 132 ASP A O 1
ATOM 1035 N N . ALA A 1 133 ? -1.649 -12.366 -1.286 1.00 91.25 133 ALA A N 1
ATOM 1036 C CA . ALA A 1 133 ? -2.718 -12.799 -0.391 1.00 91.25 133 ALA A CA 1
ATOM 1037 C C . ALA A 1 133 ? -2.647 -14.277 0.029 1.00 91.25 133 ALA A C 1
ATOM 1039 O O . ALA A 1 133 ? -3.324 -14.661 0.977 1.00 91.25 133 ALA A O 1
ATOM 1040 N N . PHE A 1 134 ? -1.865 -15.120 -0.654 1.00 89.00 134 PHE A N 1
ATOM 1041 C CA . PHE A 1 134 ? -1.724 -16.532 -0.289 1.00 89.00 134 PHE A CA 1
ATOM 1042 C C . PHE A 1 134 ? -0.678 -16.731 0.805 1.00 89.00 134 PHE A C 1
ATOM 1044 O O . PHE A 1 134 ? -0.882 -17.543 1.705 1.00 89.00 134 PHE A O 1
ATOM 1051 N N . ALA A 1 135 ? 0.435 -16.004 0.714 1.00 90.19 135 ALA A N 1
ATOM 1052 C CA . ALA A 1 135 ? 1.488 -16.013 1.728 1.00 90.19 135 ALA A CA 1
ATOM 1053 C C . ALA A 1 135 ? 1.272 -14.950 2.824 1.00 90.19 135 ALA A C 1
ATOM 1055 O O . ALA A 1 135 ? 1.932 -14.987 3.857 1.00 90.19 135 ALA A O 1
ATOM 1056 N N . GLU A 1 136 ? 0.351 -14.009 2.597 1.00 91.25 136 GLU A N 1
ATOM 1057 C CA . GLU A 1 136 ? 0.166 -12.767 3.363 1.00 91.25 136 GLU A CA 1
ATOM 1058 C C . GLU A 1 136 ? 1.413 -11.864 3.381 1.00 91.25 136 GLU A C 1
ATOM 1060 O O . GLU A 1 136 ? 1.598 -11.037 4.278 1.00 91.25 136 GLU A O 1
ATOM 1065 N N . GLU A 1 137 ? 2.275 -11.999 2.375 1.00 93.88 137 GLU A N 1
ATOM 1066 C CA . GLU A 1 137 ? 3.599 -11.382 2.317 1.00 93.88 137 GLU A CA 1
ATOM 1067 C C . GLU A 1 137 ? 3.662 -10.194 1.352 1.00 93.88 137 GLU A C 1
ATOM 1069 O O . GLU A 1 137 ? 2.842 -10.007 0.454 1.00 93.88 137 GLU A O 1
ATOM 1074 N N . TRP A 1 138 ? 4.677 -9.358 1.536 1.00 94.75 138 TRP A N 1
ATOM 1075 C CA . TRP A 1 138 ? 4.979 -8.222 0.684 1.00 94.75 138 TRP A CA 1
ATOM 1076 C C . TRP A 1 138 ? 6.097 -8.583 -0.275 1.00 94.75 138 TRP A C 1
ATOM 1078 O O . TRP A 1 138 ? 7.127 -9.135 0.124 1.00 94.75 138 TRP A O 1
ATOM 1088 N N . VAL A 1 139 ? 5.925 -8.200 -1.532 1.00 94.69 139 VAL A N 1
ATOM 1089 C CA . VAL A 1 139 ? 6.899 -8.469 -2.588 1.00 94.69 139 VAL A CA 1
ATOM 1090 C C . VAL A 1 139 ? 7.217 -7.169 -3.307 1.00 94.69 139 VAL A C 1
ATOM 1092 O O . VAL A 1 139 ? 6.321 -6.392 -3.629 1.00 94.69 139 VAL A O 1
ATOM 1095 N N . GLY A 1 140 ? 8.503 -6.903 -3.530 1.00 94.69 140 GLY A N 1
ATOM 1096 C CA . GLY A 1 140 ? 8.938 -5.760 -4.320 1.00 94.69 140 GLY A CA 1
ATOM 1097 C C . GLY A 1 140 ? 9.007 -6.113 -5.804 1.00 94.69 140 GLY A C 1
ATOM 1098 O O . GLY A 1 140 ? 9.630 -7.108 -6.172 1.00 94.69 140 GLY A O 1
ATOM 1099 N N . TYR A 1 141 ? 8.464 -5.246 -6.656 1.00 94.56 141 TYR A N 1
ATOM 1100 C CA . TYR A 1 141 ? 8.601 -5.308 -8.111 1.00 94.56 141 TYR A CA 1
ATOM 1101 C C . TYR A 1 141 ? 9.047 -3.965 -8.724 1.00 94.56 141 TYR A C 1
ATOM 1103 O O . TYR A 1 141 ? 8.851 -2.898 -8.125 1.00 94.56 141 TYR A O 1
ATOM 1111 N N . PRO A 1 142 ? 9.665 -3.977 -9.922 1.00 94.62 142 PRO A N 1
ATOM 1112 C CA . PRO A 1 142 ? 9.858 -2.759 -10.699 1.00 94.62 142 PRO A CA 1
ATOM 1113 C C . PRO A 1 142 ? 8.522 -2.040 -10.897 1.00 94.62 142 PRO A C 1
ATOM 1115 O O . PRO A 1 142 ? 7.529 -2.651 -11.277 1.00 94.62 142 PRO A O 1
ATOM 1118 N N . CYS A 1 143 ? 8.489 -0.727 -10.680 1.00 96.06 143 CYS A N 1
ATOM 1119 C CA . CYS A 1 143 ? 7.248 0.053 -10.744 1.00 96.06 143 CYS A CA 1
ATOM 1120 C C . CYS A 1 143 ? 6.582 0.065 -12.134 1.00 96.06 143 CYS A C 1
ATOM 1122 O O . CYS A 1 143 ? 5.431 0.482 -12.256 1.00 96.06 143 CYS A O 1
ATOM 1124 N N . SER A 1 144 ? 7.317 -0.347 -13.174 1.00 96.19 144 SER A N 1
ATOM 1125 C CA . SER A 1 144 ? 6.845 -0.500 -14.552 1.00 96.19 144 SER A CA 1
ATOM 1126 C C . SER A 1 144 ? 6.095 -1.807 -14.814 1.00 96.19 144 SER A C 1
ATOM 1128 O O . SER A 1 144 ? 5.457 -1.911 -15.859 1.00 96.19 144 SER A O 1
ATOM 1130 N N . GLU A 1 145 ? 6.192 -2.797 -13.919 1.00 96.75 145 GLU A N 1
ATOM 1131 C CA . GLU A 1 145 ? 5.398 -4.024 -14.020 1.00 96.75 145 GLU A CA 1
ATOM 1132 C C . GLU A 1 145 ? 3.907 -3.697 -13.974 1.00 96.75 145 GLU A C 1
ATOM 1134 O O . GLU A 1 145 ? 3.501 -2.685 -13.402 1.00 96.75 145 GLU A O 1
ATOM 1139 N N . GLN A 1 146 ? 3.083 -4.549 -14.575 1.00 97.81 146 GLN A N 1
ATOM 1140 C CA . GLN A 1 146 ? 1.641 -4.338 -14.609 1.00 97.81 146 GLN A CA 1
ATOM 1141 C C . GLN A 1 146 ? 0.929 -5.387 -13.765 1.00 97.81 146 GLN A C 1
ATOM 1143 O O . GLN A 1 146 ? 0.979 -6.576 -14.071 1.00 97.81 146 GLN A O 1
ATOM 1148 N N . PHE A 1 147 ? 0.213 -4.936 -12.737 1.00 97.62 147 PHE A N 1
ATOM 1149 C CA . PHE A 1 147 ? -0.605 -5.793 -11.883 1.00 97.62 147 PHE A CA 1
ATOM 1150 C C . PHE A 1 147 ? -1.993 -5.201 -11.690 1.00 97.62 147 PHE A C 1
ATOM 1152 O O . PHE A 1 147 ? -2.218 -4.003 -11.880 1.00 97.62 147 PHE A O 1
ATOM 1159 N N . GLN A 1 148 ? -2.923 -6.058 -11.271 1.00 97.81 148 GLN A N 1
ATOM 1160 C CA . GLN A 1 148 ? -4.114 -5.593 -10.571 1.00 97.81 148 GLN A CA 1
ATOM 1161 C C . GLN A 1 148 ? -3.723 -4.891 -9.268 1.00 97.81 148 GLN A C 1
ATOM 1163 O O . GLN A 1 148 ? -2.586 -4.990 -8.805 1.00 97.81 148 GLN A O 1
ATOM 1168 N N . PHE A 1 149 ? -4.660 -4.176 -8.658 1.00 97.88 149 PHE A N 1
ATOM 1169 C CA . PHE A 1 149 ? -4.348 -3.339 -7.506 1.00 97.88 149 PHE A CA 1
ATOM 1170 C C . PHE A 1 149 ? -5.513 -3.214 -6.539 1.00 97.88 149 PHE A C 1
ATOM 1172 O O . PHE A 1 149 ? -6.668 -3.513 -6.860 1.00 97.88 149 PHE A O 1
ATOM 1179 N N . LEU A 1 150 ? -5.173 -2.779 -5.330 1.00 95.75 150 LEU A N 1
ATOM 1180 C CA . LEU A 1 150 ? -6.114 -2.571 -4.246 1.00 95.75 150 LEU A CA 1
ATOM 1181 C C . LEU A 1 150 ? -6.134 -1.090 -3.882 1.00 95.75 150 LEU A C 1
ATOM 1183 O O . LEU A 1 150 ? -5.106 -0.546 -3.483 1.00 95.75 150 LEU A O 1
ATOM 1187 N N . CYS A 1 151 ? -7.299 -0.453 -3.980 1.00 93.56 151 CYS A N 1
ATOM 1188 C CA . CYS A 1 151 ? -7.503 0.872 -3.400 1.00 93.56 151 CYS A CA 1
ATOM 1189 C C . CYS A 1 151 ? -8.104 0.738 -1.999 1.00 93.56 151 CYS A C 1
ATOM 1191 O O . CYS A 1 151 ? -8.876 -0.187 -1.740 1.00 93.56 151 CYS A O 1
ATOM 1193 N N . CYS A 1 152 ? -7.802 1.682 -1.114 1.00 87.69 152 CYS A N 1
ATOM 1194 C CA . CYS A 1 152 ? -8.497 1.862 0.148 1.00 87.69 152 CYS A CA 1
ATOM 1195 C C . CYS A 1 152 ? -9.097 3.263 0.256 1.00 87.69 152 CYS A C 1
ATOM 1197 O O . CYS A 1 152 ? -8.467 4.252 -0.129 1.00 87.69 152 CYS A O 1
ATOM 1199 N N . TRP A 1 153 ? -10.298 3.342 0.822 1.00 82.44 153 TRP A N 1
ATOM 1200 C CA . TRP A 1 153 ? -10.880 4.595 1.289 1.00 82.44 153 TRP A CA 1
ATOM 1201 C C . TRP A 1 153 ? -11.265 4.469 2.754 1.00 82.44 153 TRP A C 1
ATOM 1203 O O . TRP A 1 153 ? -11.700 3.413 3.222 1.00 82.44 153 TRP A O 1
ATOM 1213 N N . GLU A 1 154 ? -11.155 5.579 3.465 1.00 68.94 154 GLU A N 1
ATOM 1214 C CA . GLU A 1 154 ? -11.774 5.728 4.768 1.00 68.94 154 GLU A CA 1
ATOM 1215 C C . GLU A 1 154 ? -13.122 6.428 4.617 1.00 68.94 154 GLU A C 1
ATOM 1217 O O . GLU A 1 154 ? -13.218 7.457 3.941 1.00 68.94 154 GLU A O 1
ATOM 1222 N N . PRO A 1 155 ? -14.186 5.901 5.239 1.00 58.44 155 PRO A N 1
ATOM 1223 C CA . PRO A 1 155 ? -15.408 6.664 5.418 1.00 58.44 155 PRO A CA 1
ATOM 1224 C C . PRO A 1 155 ? -15.062 7.967 6.144 1.00 58.44 155 PRO A C 1
ATOM 1226 O O . PRO A 1 155 ? -14.394 7.952 7.177 1.00 58.44 155 PRO A O 1
ATOM 1229 N N . SER A 1 156 ? -15.475 9.108 5.591 1.00 48.84 156 SER A N 1
ATOM 1230 C CA . SER A 1 156 ? -15.195 10.411 6.192 1.00 48.84 156 SER A CA 1
ATOM 1231 C C . SER A 1 156 ? -15.648 10.435 7.658 1.00 48.84 156 SER A C 1
ATOM 1233 O O . SER A 1 156 ? -16.748 9.996 7.994 1.00 48.84 156 SER A O 1
ATOM 1235 N N . HIS A 1 157 ? -14.779 10.952 8.531 1.00 48.94 157 HIS A N 1
ATOM 1236 C CA . HIS A 1 157 ? -14.862 10.945 9.999 1.00 48.94 157 HIS A CA 1
ATOM 1237 C C . HIS A 1 157 ? -16.057 11.724 10.609 1.00 48.94 157 HIS A C 1
ATOM 1239 O O . HIS A 1 157 ? -16.014 12.137 11.764 1.00 48.94 157 HIS A O 1
ATOM 1245 N N . ASN A 1 158 ? -17.156 11.923 9.880 1.00 40.12 158 ASN A N 1
ATOM 1246 C CA . ASN A 1 158 ? -18.322 12.669 10.358 1.00 40.12 158 ASN A CA 1
ATOM 1247 C C . ASN A 1 158 ? -19.370 11.807 11.079 1.00 40.12 158 ASN A C 1
ATOM 1249 O O . ASN A 1 158 ? -20.434 12.318 11.424 1.00 40.12 158 ASN A O 1
ATOM 1253 N N . ALA A 1 159 ? -19.102 10.525 11.335 1.00 38.44 159 ALA A N 1
ATOM 1254 C CA . ALA A 1 159 ? -20.028 9.672 12.072 1.00 38.44 159 ALA A CA 1
ATOM 1255 C C . ALA A 1 159 ? -19.312 8.860 13.157 1.00 38.44 159 ALA A C 1
ATOM 1257 O O . ALA A 1 159 ? -18.992 7.686 12.986 1.00 38.44 159 ALA A O 1
ATOM 1258 N N . VAL A 1 160 ? -19.104 9.488 14.316 1.00 37.22 160 VAL A N 1
ATOM 1259 C CA . VAL A 1 160 ? -18.961 8.749 15.575 1.00 37.22 160 VAL A CA 1
ATOM 1260 C C . VAL A 1 160 ? -20.348 8.214 15.921 1.00 37.22 160 VAL A C 1
ATOM 1262 O O . VAL A 1 160 ? -21.201 8.945 16.426 1.00 37.22 160 VAL A O 1
ATOM 1265 N N . PHE A 1 161 ? -20.606 6.942 15.622 1.00 38.97 161 PHE A N 1
ATOM 1266 C CA . PHE A 1 161 ? -21.819 6.284 16.092 1.00 38.97 161 PHE A CA 1
ATOM 1267 C C . PHE A 1 161 ? -21.645 5.960 17.575 1.00 38.97 161 PHE A C 1
ATOM 1269 O O . PHE A 1 161 ? -21.091 4.931 17.954 1.00 38.97 161 PHE A O 1
ATOM 1276 N N . LEU A 1 162 ? -22.119 6.863 18.432 1.00 36.62 162 LEU A N 1
ATOM 1277 C CA . LEU A 1 162 ? -22.407 6.518 19.816 1.00 36.62 162 LEU A CA 1
ATOM 1278 C C . LEU A 1 162 ? -23.525 5.473 19.780 1.00 36.62 162 LEU A C 1
ATOM 1280 O O . LEU A 1 162 ? -24.660 5.820 19.439 1.00 36.62 162 LEU A O 1
ATOM 1284 N N . LEU A 1 163 ? -23.219 4.216 20.118 1.00 36.03 163 LEU A N 1
ATOM 1285 C CA . LEU A 1 163 ? -24.244 3.219 20.426 1.00 36.03 163 LEU A CA 1
ATOM 1286 C C . LEU A 1 163 ? -25.032 3.747 21.629 1.00 36.03 163 LEU A C 1
ATOM 1288 O O . LEU A 1 163 ? -24.632 3.596 22.783 1.00 36.03 163 LEU A O 1
ATOM 1292 N N . HIS A 1 164 ? -26.113 4.471 21.342 1.00 32.31 164 HIS A N 1
ATOM 1293 C CA . HIS A 1 164 ? -26.955 5.071 22.357 1.00 32.31 164 HIS A CA 1
ATOM 1294 C C . HIS A 1 164 ? -27.627 3.957 23.155 1.00 32.31 164 HIS A C 1
ATOM 1296 O O . HIS A 1 164 ? -28.322 3.095 22.619 1.00 32.31 164 HIS A O 1
ATOM 1302 N N . SER A 1 165 ? -27.416 4.024 24.467 1.00 35.91 165 SER A N 1
ATOM 1303 C CA . SER A 1 165 ? -28.258 3.415 25.493 1.00 35.91 165 SER A CA 1
ATOM 1304 C C . SER A 1 165 ? -29.751 3.593 25.154 1.00 35.91 165 SER A C 1
ATOM 1306 O O . SER A 1 165 ? -30.124 4.666 24.671 1.00 35.91 165 SER A O 1
ATOM 1308 N N . PRO A 1 166 ? -30.633 2.615 25.441 1.00 37.12 166 PRO A N 1
ATOM 1309 C CA . PRO A 1 166 ? -32.052 2.643 25.058 1.00 37.12 166 PRO A CA 1
ATOM 1310 C C . PRO A 1 166 ? -32.904 3.704 25.790 1.00 37.12 166 PRO A C 1
ATOM 1312 O O . PRO A 1 166 ? -34.123 3.577 25.843 1.00 37.12 166 PRO A O 1
ATOM 1315 N N . LEU A 1 167 ? -32.297 4.741 26.378 1.00 37.66 167 LEU A N 1
ATOM 1316 C CA . LEU A 1 167 ? -32.976 5.697 27.255 1.00 37.66 167 LEU A CA 1
ATOM 1317 C C . LEU A 1 167 ? -33.034 7.150 26.763 1.00 37.66 167 LEU A C 1
ATOM 1319 O O . LEU A 1 167 ? -33.634 7.956 27.467 1.00 37.66 167 LEU A O 1
ATOM 1323 N N . PHE A 1 168 ? -32.506 7.516 25.587 1.00 33.19 168 PHE A N 1
ATOM 1324 C CA . PHE A 1 168 ? -32.656 8.893 25.091 1.00 33.19 168 PHE A CA 1
ATOM 1325 C C . PHE A 1 168 ? -33.040 8.987 23.611 1.00 33.19 168 PHE A C 1
ATOM 1327 O O . PHE A 1 168 ? -32.401 8.436 22.720 1.00 33.19 168 PHE A O 1
ATOM 1334 N N . THR A 1 169 ? -34.139 9.700 23.397 1.00 31.02 169 THR A N 1
ATOM 1335 C CA . THR A 1 169 ? -34.804 10.038 22.142 1.00 31.02 169 THR A CA 1
ATOM 1336 C C . THR A 1 169 ? -33.971 10.988 21.267 1.00 31.02 169 THR A C 1
ATOM 1338 O O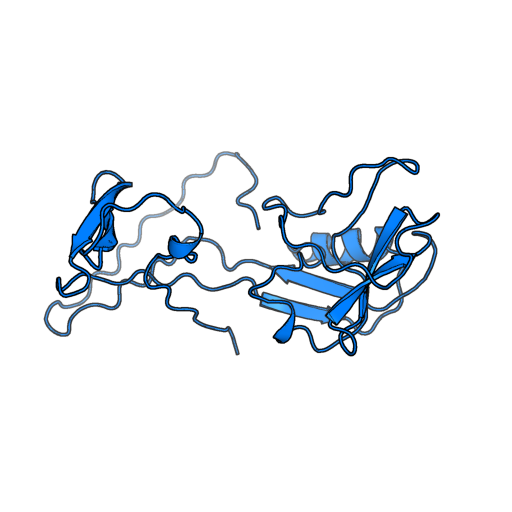 . THR A 1 169 ? -33.205 11.802 21.773 1.00 31.02 169 THR A O 1
ATOM 1341 N N . LEU A 1 170 ? -34.183 10.871 19.949 1.00 35.56 170 LEU A N 1
ATOM 1342 C CA . LEU A 1 170 ? -33.662 11.654 18.814 1.00 35.56 170 LEU A CA 1
ATOM 1343 C C . LEU A 1 170 ? -33.112 13.066 19.117 1.00 35.56 170 LEU A C 1
ATOM 1345 O O . LEU A 1 170 ? -33.871 13.954 19.494 1.00 35.56 170 LEU A O 1
ATOM 1349 N N . PHE A 1 171 ? -31.861 13.321 18.716 1.00 28.30 171 PHE A N 1
ATOM 1350 C CA . PHE A 1 171 ? -31.442 14.638 18.222 1.00 28.30 171 PHE A CA 1
ATOM 1351 C C . PHE A 1 171 ? -30.564 14.476 16.976 1.00 28.30 171 PHE A C 1
ATOM 1353 O O . PHE A 1 171 ? -29.401 14.094 17.057 1.00 28.30 171 PHE A O 1
ATOM 1360 N N . ILE A 1 172 ? -31.131 14.781 15.806 1.00 29.25 172 ILE A N 1
ATOM 1361 C CA . ILE A 1 172 ? -30.351 15.094 14.606 1.00 29.25 172 ILE A CA 1
ATOM 1362 C C . ILE A 1 172 ? -29.986 16.573 14.719 1.00 29.25 172 ILE A C 1
ATOM 1364 O O . ILE A 1 172 ? -30.850 17.429 14.535 1.00 29.25 172 ILE A O 1
ATOM 1368 N N . HIS A 1 173 ? -28.725 16.891 15.009 1.00 27.42 173 HIS A N 1
ATOM 1369 C CA . HIS A 1 173 ? -28.231 18.249 14.804 1.00 27.42 173 HIS A CA 1
ATOM 1370 C C . HIS A 1 173 ? -27.805 18.397 13.339 1.00 27.42 173 HIS A C 1
ATOM 1372 O O . HIS A 1 173 ? -26.762 17.903 12.921 1.00 27.42 173 HIS A O 1
ATOM 1378 N N . HIS A 1 174 ? -28.643 19.065 12.543 1.00 31.30 174 HIS A N 1
ATOM 1379 C CA . HIS A 1 174 ? -28.193 19.713 11.316 1.00 31.30 174 HIS A CA 1
ATOM 1380 C C . HIS A 1 174 ? -27.411 20.969 11.711 1.00 31.30 174 HIS A C 1
ATOM 1382 O O . HIS A 1 174 ? -27.951 21.854 12.375 1.00 31.30 174 HIS A O 1
ATOM 1388 N N . SER A 1 175 ? -26.169 21.084 11.257 1.00 28.53 175 SER A N 1
ATOM 1389 C CA . SER A 1 175 ? -25.483 22.373 11.170 1.00 28.53 175 SER A CA 1
ATOM 1390 C C . SER A 1 175 ? -24.704 22.434 9.865 1.00 28.53 175 SER A C 1
ATOM 1392 O O . SER A 1 175 ? -23.887 21.570 9.559 1.00 28.53 175 SER A O 1
ATOM 1394 N N . ALA A 1 176 ? -25.061 23.445 9.080 1.00 27.00 176 ALA A N 1
ATOM 1395 C CA . ALA A 1 176 ? -24.598 23.715 7.736 1.00 27.00 176 ALA A CA 1
ATOM 1396 C C . ALA A 1 176 ? -23.154 24.248 7.692 1.00 27.00 176 ALA A C 1
ATOM 1398 O O . ALA A 1 176 ? -22.716 24.968 8.583 1.00 27.00 176 ALA A O 1
ATOM 1399 N N . SER A 1 177 ? -22.486 23.902 6.591 1.00 29.44 177 SER A N 1
ATOM 1400 C CA . SER A 1 177 ? -21.480 24.650 5.825 1.00 29.44 177 SER A CA 1
ATOM 1401 C C . SER A 1 177 ? -20.562 25.642 6.549 1.00 29.44 177 SER A C 1
ATOM 1403 O O . SER A 1 177 ? -20.936 26.792 6.763 1.00 29.44 177 SER A O 1
ATOM 1405 N N . ILE A 1 178 ? -19.288 25.260 6.698 1.00 27.67 178 ILE A N 1
ATOM 1406 C CA . ILE A 1 178 ? -18.144 26.181 6.603 1.00 27.67 178 ILE A CA 1
ATOM 1407 C C . ILE A 1 178 ? -17.034 25.487 5.791 1.00 27.67 178 ILE A C 1
ATOM 1409 O O . ILE A 1 178 ? -16.422 24.532 6.256 1.00 27.67 178 ILE A O 1
ATOM 1413 N N . HIS A 1 179 ? -16.783 25.975 4.573 1.00 24.44 179 HIS A N 1
ATOM 1414 C CA . HIS A 1 179 ? -15.494 25.852 3.875 1.00 24.44 179 HIS A CA 1
ATOM 1415 C C . HIS A 1 179 ? -14.764 27.181 4.155 1.00 24.44 179 HIS A C 1
ATOM 1417 O O . HIS A 1 179 ? -15.384 28.235 3.987 1.00 24.44 179 HIS A O 1
ATOM 1423 N N . PRO A 1 180 ? -13.507 27.175 4.632 1.00 27.11 180 PRO A N 1
ATOM 1424 C CA . PRO A 1 180 ? -12.385 27.177 3.703 1.00 27.11 180 PRO A CA 1
ATOM 1425 C C . PRO A 1 180 ? -11.248 26.224 4.113 1.00 27.11 180 PRO A C 1
ATOM 1427 O O . PRO A 1 180 ? -10.622 26.386 5.151 1.00 27.11 180 PRO A O 1
ATOM 1430 N N . SER A 1 181 ? -10.941 25.283 3.221 1.00 29.67 181 SER A N 1
ATOM 1431 C CA . SER A 1 181 ? -9.572 24.964 2.791 1.00 29.67 181 SER A CA 1
ATOM 1432 C C . SER A 1 181 ? -8.531 24.624 3.868 1.00 29.67 181 SER A C 1
ATOM 1434 O O . SER A 1 181 ? -7.629 25.421 4.098 1.00 29.67 181 SER A O 1
ATOM 1436 N N . ILE A 1 182 ? -8.560 23.391 4.391 1.00 25.03 182 ILE A N 1
ATOM 1437 C CA . ILE A 1 182 ? -7.351 22.616 4.744 1.00 25.03 182 ILE A CA 1
ATOM 1438 C C . ILE A 1 182 ? -7.633 21.132 4.417 1.00 25.03 182 ILE A C 1
ATOM 1440 O O . ILE A 1 182 ? -8.372 20.462 5.129 1.00 25.03 182 ILE A O 1
ATOM 1444 N N . HIS A 1 183 ? -7.088 20.632 3.304 1.00 24.73 183 HIS A N 1
ATOM 1445 C CA . HIS A 1 183 ? -6.948 19.193 3.005 1.00 24.73 183 HIS A CA 1
ATOM 1446 C C . HIS A 1 183 ? -5.699 18.635 3.729 1.00 24.73 183 HIS A C 1
ATOM 1448 O O . HIS A 1 183 ? -4.800 19.433 4.006 1.00 24.73 183 HIS A O 1
ATOM 1454 N N . PRO A 1 184 ? -5.526 17.305 3.912 1.00 30.34 184 PRO A N 1
ATOM 1455 C CA . PRO A 1 184 ? -6.475 16.197 3.769 1.00 30.34 184 PRO A CA 1
ATOM 1456 C C . PRO A 1 184 ? -6.659 15.407 5.087 1.00 30.34 184 PRO A C 1
ATOM 1458 O O . PRO A 1 184 ? -5.703 15.114 5.803 1.00 30.34 184 PRO A O 1
ATOM 1461 N N . SER A 1 185 ? -7.893 15.009 5.392 1.00 26.86 185 SER A N 1
ATOM 1462 C CA . SER A 1 185 ? -8.203 13.988 6.406 1.00 26.86 185 SER A CA 1
ATOM 1463 C C . SER A 1 185 ? -8.006 12.610 5.775 1.00 26.86 185 SER A C 1
ATOM 1465 O O . SER A 1 185 ? -8.431 12.387 4.646 1.00 26.86 185 SER A O 1
ATOM 1467 N N . SER A 1 186 ? -7.304 11.736 6.475 1.00 34.44 186 SER A N 1
ATOM 1468 C CA . SER A 1 186 ? -6.150 11.032 5.935 1.00 34.44 186 SER A CA 1
ATOM 1469 C C . SER A 1 186 ? -6.104 9.619 6.530 1.00 34.44 186 SER A C 1
ATOM 1471 O O . SER A 1 186 ? -5.992 9.508 7.750 1.00 34.44 186 SER A O 1
ATOM 1473 N N . CYS A 1 187 ? -6.202 8.607 5.654 1.00 42.38 187 CYS A N 1
ATOM 1474 C CA . CYS A 1 187 ? -5.979 7.172 5.898 1.00 42.38 187 CYS A CA 1
ATOM 1475 C C . CYS A 1 187 ? -4.601 6.849 6.386 1.00 42.38 187 CYS A C 1
ATOM 1477 O O . CYS A 1 187 ? -3.715 7.656 6.061 1.00 42.38 187 CYS A O 1
#

Radius of gyration: 20.1 Å; chains: 1; bounding box: 51×44×54 Å

Sequence (187 aa):
LGLERCFQWGDDLSQTSKWASGQNHCAVVGNDLMWYSVPCSSKTNVYCSQGAVIQYYNVMLSWNEAVKYCMEYNSQLATVTQLNSAHIDKVGWIGLYRVGGGIIWNWTGSLPSSYRNWAPGQPLTADCGSFDAFAEEWVGYPCSEQFQFLCCWEPSHNAVFLLHSPLFTLFIHHSASIHPSIHPSSC

Secondary structure (DSSP, 8-state):
---EEEE-S-S-GGGS----TT--EEEEE-TTS-EEEEETTS--PPEEEEPPEEEEEEEEE-HHHHHHHHHHTT-EEPPP-TTTGGG--S-EEEEEEESTT-S-EEESSSS------BPTT--SS-SEEEEETTTTEEEEE-TTS-EEEEEEEPPPS---EE---TT--------------------